Protein AF-A0A521EY41-F1 (afdb_monomer)

Sequence (243 aa):
MDVQLPEHLNRLQLPFSWHIAAELCWRVPGHRVYETAPMAGHYDCLSIRGPQLRVDINRGGSVHAHGSQSRDDEPPVPLSLVRELSLAPDGVDRAVAAVLARYGMSASSKRPVTTAEPLTYRVIAAALSMHFFRNVWDCRALIPAEESAEPPALAPAWDLAGVPANRIWMLQRNHETVAHLADGWAVREDGERLNLLAAYDRGVTVEEIAARVSMPPGSRASDVAVVARPELPQRSPEWPPDL

pLDDT: mean 86.21, std 15.97, range [36.78, 98.62]

Structure (mmCIF, N/CA/C/O backbone):
data_AF-A0A521EY41-F1
#
_entry.id   AF-A0A521EY41-F1
#
loop_
_atom_site.group_PDB
_atom_site.id
_atom_site.type_symbol
_atom_site.label_atom_id
_atom_site.label_alt_id
_atom_site.label_comp_id
_atom_site.label_asym_id
_atom_site.label_entity_id
_atom_site.label_seq_id
_atom_site.pdbx_PDB_ins_code
_atom_site.Cartn_x
_atom_site.Cartn_y
_atom_site.Cartn_z
_atom_site.occupancy
_atom_site.B_iso_or_equiv
_atom_site.auth_seq_id
_atom_site.auth_comp_id
_atom_site.auth_asym_id
_atom_site.auth_atom_id
_atom_site.pdbx_PDB_model_num
ATOM 1 N N . MET A 1 1 ? 12.023 29.574 -3.868 1.00 41.81 1 MET A N 1
ATOM 2 C CA . MET A 1 1 ? 13.416 29.086 -3.904 1.00 41.81 1 MET A CA 1
ATOM 3 C C . MET A 1 1 ? 13.310 27.585 -3.715 1.00 41.81 1 MET A C 1
ATOM 5 O O . MET A 1 1 ? 12.989 27.162 -2.611 1.00 41.81 1 MET A O 1
ATOM 9 N N . ASP A 1 2 ? 13.400 26.807 -4.794 1.00 47.25 2 ASP A N 1
ATOM 10 C CA . ASP A 1 2 ? 13.213 25.354 -4.719 1.00 47.25 2 ASP A CA 1
ATOM 11 C C . ASP A 1 2 ? 14.449 24.728 -4.083 1.00 47.25 2 ASP A C 1
ATOM 13 O O . ASP A 1 2 ? 15.513 24.641 -4.692 1.00 47.25 2 ASP A O 1
ATOM 17 N N . VAL A 1 3 ? 14.320 24.335 -2.819 1.00 53.50 3 VAL A N 1
ATOM 18 C CA . VAL A 1 3 ? 15.347 23.550 -2.140 1.00 53.50 3 VAL A CA 1
ATOM 19 C C . VAL A 1 3 ? 15.383 22.185 -2.823 1.00 53.50 3 VAL A C 1
ATOM 21 O O . VAL A 1 3 ? 14.439 21.402 -2.697 1.00 53.50 3 VAL A O 1
ATOM 24 N N . GLN A 1 4 ? 16.460 21.898 -3.560 1.00 53.84 4 GLN A N 1
ATOM 25 C CA . GLN A 1 4 ? 16.744 20.540 -4.014 1.00 53.84 4 GLN A CA 1
ATOM 26 C C . GLN A 1 4 ? 17.057 19.691 -2.785 1.00 53.84 4 GLN A C 1
ATOM 28 O O . GLN A 1 4 ? 18.156 19.715 -2.234 1.00 53.84 4 GLN A O 1
ATOM 33 N N . LEU A 1 5 ? 16.037 18.979 -2.319 1.00 56.66 5 LEU A N 1
ATOM 34 C CA . LEU A 1 5 ? 16.189 17.974 -1.288 1.00 56.66 5 LEU A CA 1
ATOM 35 C C . LEU A 1 5 ? 17.043 16.819 -1.829 1.00 56.66 5 LEU A C 1
ATOM 37 O O . LEU A 1 5 ? 16.959 16.503 -3.019 1.00 56.66 5 LEU A O 1
ATOM 41 N N . PRO A 1 6 ? 17.842 16.164 -0.974 1.00 66.94 6 PRO A N 1
ATOM 42 C CA . PRO A 1 6 ? 18.553 14.958 -1.358 1.00 66.94 6 PRO A CA 1
ATOM 43 C C . PRO A 1 6 ? 17.620 13.918 -1.990 1.00 66.94 6 PRO A C 1
ATOM 45 O O . PRO A 1 6 ? 16.510 13.701 -1.505 1.00 66.94 6 PRO A O 1
ATOM 48 N N . GLU A 1 7 ? 18.094 13.225 -3.026 1.00 67.00 7 GLU A N 1
ATOM 49 C CA . GLU A 1 7 ? 17.346 12.194 -3.765 1.00 67.00 7 GLU A CA 1
ATOM 50 C C . GLU A 1 7 ? 16.686 11.150 -2.844 1.00 67.00 7 GLU A C 1
ATOM 52 O O . GLU A 1 7 ? 15.583 10.675 -3.111 1.00 67.00 7 GLU A O 1
ATOM 57 N N . HIS A 1 8 ? 17.319 10.840 -1.706 1.00 66.81 8 HIS A N 1
ATOM 58 C CA . HIS A 1 8 ? 16.779 9.900 -0.730 1.00 66.81 8 HIS A CA 1
ATOM 59 C C . HIS A 1 8 ? 15.460 10.363 -0.095 1.00 66.81 8 HIS A C 1
ATOM 61 O O . HIS A 1 8 ? 14.649 9.513 0.245 1.00 66.81 8 HIS A O 1
ATOM 67 N N . LEU A 1 9 ? 15.181 11.667 0.024 1.00 67.25 9 LEU A N 1
ATOM 68 C CA . LEU A 1 9 ? 13.906 12.146 0.578 1.00 67.25 9 LEU A CA 1
ATOM 69 C C . LEU A 1 9 ? 12.725 11.908 -0.369 1.00 67.25 9 LEU A C 1
ATOM 71 O O . LEU A 1 9 ? 11.609 11.700 0.102 1.00 67.25 9 LEU A O 1
ATOM 75 N N . ASN A 1 10 ? 12.958 11.825 -1.684 1.00 70.88 10 ASN A N 1
ATOM 76 C CA . ASN A 1 10 ? 11.914 11.390 -2.618 1.00 70.88 10 ASN A CA 1
ATOM 77 C C . ASN A 1 10 ? 11.519 9.924 -2.369 1.00 70.88 10 ASN A C 1
ATOM 79 O O . ASN A 1 10 ? 10.386 9.535 -2.634 1.00 70.88 10 ASN A O 1
ATOM 83 N N . ARG A 1 11 ? 12.400 9.116 -1.763 1.00 81.31 11 ARG A N 1
ATOM 84 C CA . ARG A 1 11 ? 12.093 7.714 -1.448 1.00 81.31 11 ARG A CA 1
ATOM 85 C C . ARG A 1 11 ? 11.086 7.559 -0.303 1.00 81.31 11 ARG A C 1
ATOM 87 O O . ARG A 1 11 ? 10.564 6.464 -0.145 1.00 81.31 11 ARG A O 1
ATOM 94 N N . LEU A 1 12 ? 10.776 8.616 0.465 1.00 88.06 12 LEU A N 1
ATOM 95 C CA . LEU A 1 12 ? 9.727 8.578 1.502 1.00 88.06 12 LEU A CA 1
ATOM 96 C C . LEU A 1 12 ? 8.330 8.545 0.883 1.00 88.06 12 LEU A C 1
ATOM 98 O O . LEU A 1 12 ? 7.384 8.055 1.497 1.00 88.06 12 LEU A O 1
ATOM 102 N N . GLN A 1 13 ? 8.199 9.047 -0.345 1.00 91.75 13 GLN A N 1
ATOM 103 C CA . GLN A 1 13 ? 6.919 9.143 -1.034 1.00 91.75 13 GLN A CA 1
ATOM 104 C C . GLN A 1 13 ? 6.344 7.762 -1.335 1.00 91.75 13 GLN A C 1
ATOM 106 O O . GLN A 1 13 ? 5.136 7.578 -1.230 1.00 91.75 13 GLN A O 1
ATOM 111 N N . LEU A 1 14 ? 7.191 6.782 -1.652 1.00 93.50 14 LEU A N 1
ATOM 112 C CA . LEU A 1 14 ? 6.753 5.432 -1.985 1.00 93.50 14 LEU A CA 1
ATOM 113 C C . LEU A 1 14 ? 6.086 4.696 -0.799 1.00 93.50 14 LEU A C 1
ATOM 11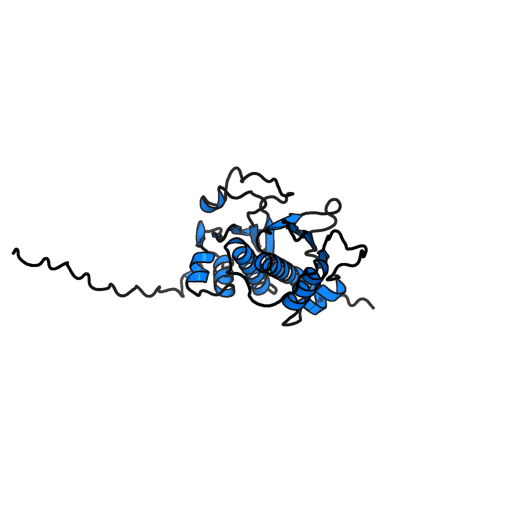5 O O . LEU A 1 14 ? 4.922 4.313 -0.943 1.00 93.50 14 LEU A O 1
ATOM 119 N N . PRO A 1 15 ? 6.731 4.512 0.374 1.00 95.50 15 PRO A N 1
ATOM 120 C CA . PRO A 1 15 ? 6.075 3.904 1.530 1.00 95.50 15 PRO A CA 1
ATOM 121 C C . PRO A 1 15 ? 4.868 4.720 2.003 1.00 95.50 15 PRO A C 1
ATOM 123 O O . PRO A 1 15 ? 3.844 4.137 2.355 1.00 95.50 15 PRO A O 1
ATOM 126 N N . PHE A 1 16 ? 4.943 6.055 1.951 1.00 96.69 16 PHE A N 1
ATOM 127 C CA . PHE A 1 16 ? 3.821 6.928 2.301 1.00 96.69 16 PHE A CA 1
ATOM 128 C C . PHE A 1 16 ? 2.611 6.725 1.372 1.00 96.69 16 PHE A C 1
ATOM 130 O O . PHE A 1 16 ? 1.483 6.595 1.848 1.00 96.69 16 PHE A O 1
ATOM 137 N N . SER A 1 17 ? 2.842 6.611 0.061 1.00 97.19 17 SER A N 1
ATOM 138 C CA . SER A 1 17 ? 1.807 6.336 -0.946 1.00 97.19 17 SER A CA 1
ATOM 139 C C . SER A 1 17 ? 1.118 4.999 -0.690 1.00 97.19 17 SER A C 1
ATOM 141 O O . SER A 1 17 ? -0.111 4.924 -0.679 1.00 97.19 17 SER A O 1
ATOM 143 N N . TRP A 1 18 ? 1.903 3.954 -0.417 1.00 97.88 18 TRP A N 1
ATOM 144 C CA . TRP A 1 18 ? 1.378 2.640 -0.048 1.00 97.88 18 TRP A CA 1
ATOM 145 C C . TRP A 1 18 ? 0.575 2.676 1.253 1.00 97.88 18 TRP A C 1
ATOM 147 O O . TRP A 1 18 ? -0.476 2.042 1.337 1.00 97.88 18 TRP A O 1
ATOM 157 N N . HIS A 1 19 ? 1.019 3.446 2.249 1.00 97.69 19 HIS A N 1
ATOM 158 C CA . HIS A 1 19 ? 0.303 3.587 3.515 1.00 97.69 19 HIS A CA 1
ATOM 159 C C . HIS A 1 19 ? -1.054 4.283 3.318 1.00 97.69 19 HIS A C 1
ATOM 161 O O . HIS A 1 19 ? -2.070 3.785 3.802 1.00 97.69 19 HIS A O 1
ATOM 167 N N . ILE A 1 20 ? -1.107 5.369 2.536 1.00 98.06 20 ILE A N 1
ATOM 168 C CA . ILE A 1 20 ? -2.374 6.026 2.172 1.00 98.06 20 ILE A CA 1
ATOM 169 C C . ILE A 1 20 ? -3.297 5.048 1.439 1.00 98.06 20 ILE A C 1
ATOM 171 O O . ILE A 1 20 ? -4.475 4.944 1.785 1.00 98.06 20 ILE A O 1
ATOM 175 N N . ALA A 1 21 ? -2.774 4.318 0.449 1.00 98.00 21 ALA A N 1
ATOM 176 C CA . ALA A 1 21 ? -3.559 3.360 -0.325 1.00 98.00 21 ALA A CA 1
ATOM 177 C C . ALA A 1 21 ? -4.173 2.270 0.566 1.00 98.00 21 ALA A C 1
ATOM 179 O O . ALA A 1 21 ? -5.363 1.958 0.454 1.00 98.00 21 ALA A O 1
ATOM 180 N N . ALA A 1 22 ? -3.372 1.742 1.492 1.00 97.88 22 ALA A N 1
ATOM 181 C CA . ALA A 1 22 ? -3.792 0.733 2.447 1.00 97.88 22 ALA A CA 1
ATOM 182 C C . ALA A 1 22 ? -4.885 1.249 3.400 1.00 97.88 22 ALA A C 1
ATOM 184 O O . ALA A 1 22 ? -5.896 0.573 3.599 1.00 97.88 22 ALA A O 1
ATOM 185 N N . GLU A 1 23 ? -4.722 2.457 3.945 1.00 97.56 23 GLU A N 1
ATOM 186 C CA . GLU A 1 23 ? -5.707 3.076 4.840 1.00 97.56 23 GLU A CA 1
ATOM 187 C C . GLU A 1 23 ? -7.023 3.403 4.125 1.00 97.56 23 GLU A C 1
ATOM 189 O O . GLU A 1 23 ? -8.094 3.163 4.684 1.00 97.56 23 GLU A O 1
ATOM 194 N N . LEU A 1 24 ? -6.975 3.897 2.884 1.00 97.00 24 LEU A N 1
ATOM 195 C CA . LEU A 1 24 ? -8.182 4.159 2.093 1.00 97.00 24 LEU A CA 1
ATOM 196 C C . LEU A 1 24 ? -8.961 2.867 1.812 1.00 97.00 24 LEU A C 1
ATOM 198 O O . LEU A 1 24 ? -10.170 2.828 2.049 1.00 97.00 24 LEU A O 1
ATOM 202 N N . CYS A 1 25 ? -8.280 1.794 1.390 1.00 96.69 25 CYS A N 1
ATOM 203 C CA . CYS A 1 25 ? -8.923 0.496 1.147 1.00 96.69 25 CYS A CA 1
ATOM 204 C C . CYS A 1 25 ? -9.446 -0.156 2.436 1.00 96.69 25 CYS A C 1
ATOM 206 O O . CYS A 1 25 ? -10.439 -0.881 2.406 1.00 96.69 25 CYS A O 1
ATOM 208 N N . TRP A 1 26 ? -8.802 0.100 3.580 1.00 96.00 26 TRP A N 1
ATOM 209 C CA . TRP A 1 26 ? -9.271 -0.404 4.869 1.00 96.00 26 TRP A CA 1
ATOM 210 C C . TRP A 1 26 ? -10.506 0.346 5.379 1.00 96.00 26 TRP A C 1
ATOM 212 O O . TRP A 1 26 ? -11.461 -0.278 5.844 1.00 96.00 26 TRP A O 1
ATOM 222 N N . ARG A 1 27 ? -10.504 1.682 5.298 1.00 95.19 27 ARG A N 1
ATOM 223 C CA . ARG A 1 27 ? -11.604 2.524 5.802 1.00 95.19 27 ARG A CA 1
ATOM 224 C C . ARG A 1 27 ? -12.837 2.485 4.914 1.00 95.19 27 ARG A C 1
ATOM 226 O O . ARG A 1 27 ? -13.939 2.674 5.425 1.00 95.19 27 ARG A O 1
ATOM 233 N N . VAL A 1 28 ? -12.661 2.221 3.621 1.00 94.62 28 VAL A N 1
ATOM 234 C CA . VAL A 1 28 ? -13.753 2.116 2.652 1.00 94.62 28 VAL A CA 1
ATOM 235 C C . VAL A 1 28 ? -13.684 0.739 1.976 1.00 94.62 28 VAL A C 1
ATOM 237 O O . VAL A 1 28 ? -13.064 0.600 0.921 1.00 94.62 28 VAL A O 1
ATOM 240 N N . PRO A 1 29 ? -14.284 -0.309 2.574 1.00 94.12 29 PRO A N 1
ATOM 241 C CA . PRO A 1 29 ? -14.223 -1.667 2.033 1.00 94.12 29 PRO A CA 1
ATOM 242 C C . PRO A 1 29 ? -14.780 -1.783 0.607 1.00 94.12 29 PRO A C 1
ATOM 244 O O . PRO A 1 29 ? -15.640 -1.006 0.193 1.00 94.12 29 PRO A O 1
ATOM 247 N N . GLY A 1 30 ? -14.313 -2.790 -0.136 1.00 94.06 30 GLY A N 1
ATOM 248 C CA . GLY A 1 30 ? -14.738 -3.043 -1.520 1.00 94.06 30 GLY A CA 1
ATOM 249 C C . GLY A 1 30 ? -13.919 -2.309 -2.586 1.00 94.06 30 GLY A C 1
ATOM 250 O O . GLY A 1 30 ? -14.315 -2.300 -3.748 1.00 94.06 30 GLY A O 1
ATOM 251 N N . HIS A 1 31 ? -12.788 -1.715 -2.199 1.00 95.12 31 HIS A N 1
ATOM 252 C CA . HIS A 1 31 ? -11.846 -1.051 -3.098 1.00 95.12 31 HIS A CA 1
ATOM 253 C C . HIS A 1 31 ? -10.536 -1.831 -3.176 1.00 95.12 31 HIS A C 1
ATOM 255 O O . HIS A 1 31 ? -10.156 -2.512 -2.222 1.00 95.12 31 HIS A O 1
ATOM 261 N N . ARG A 1 32 ? -9.851 -1.716 -4.314 1.00 96.06 32 ARG A N 1
ATOM 262 C CA . ARG A 1 32 ? -8.576 -2.393 -4.581 1.00 96.06 32 ARG A CA 1
ATOM 263 C C . ARG A 1 32 ? -7.557 -1.417 -5.146 1.00 96.06 32 ARG A C 1
ATOM 265 O O . ARG A 1 32 ? -7.932 -0.440 -5.797 1.00 96.06 32 ARG A O 1
ATOM 272 N N . VAL A 1 33 ? -6.282 -1.704 -4.898 1.00 96.88 33 VAL A N 1
ATOM 273 C CA . VAL A 1 33 ? -5.144 -0.981 -5.477 1.00 96.88 33 VAL A CA 1
ATOM 274 C C . VAL A 1 33 ? -4.726 -1.656 -6.783 1.00 96.88 33 VAL A C 1
ATOM 276 O O . VAL A 1 33 ? -4.714 -2.882 -6.865 1.00 96.88 33 VAL A O 1
ATOM 279 N N . TYR A 1 34 ? -4.352 -0.850 -7.771 1.00 95.94 34 TYR A N 1
ATOM 280 C CA . TYR A 1 34 ? -3.809 -1.252 -9.066 1.00 95.94 34 TYR A CA 1
ATOM 281 C C . TYR A 1 34 ? -2.578 -0.404 -9.381 1.00 95.94 34 TYR A C 1
ATOM 283 O O . TYR A 1 34 ? -2.550 0.781 -9.053 1.00 95.94 34 TYR A O 1
ATOM 291 N N . GLU A 1 35 ? -1.579 -0.985 -10.038 1.00 95.94 35 GLU A N 1
ATOM 292 C CA . GLU A 1 35 ? -0.517 -0.197 -10.665 1.00 95.94 35 GLU A CA 1
ATOM 293 C C . GLU A 1 35 ? -1.007 0.290 -12.027 1.00 95.94 35 GLU A C 1
ATOM 295 O O . GLU A 1 35 ? -1.416 -0.514 -12.869 1.00 95.94 35 GLU A O 1
ATOM 300 N N . THR A 1 36 ? -0.984 1.603 -12.239 1.00 94.75 36 THR A N 1
ATOM 301 C CA . THR A 1 36 ? -1.399 2.216 -13.504 1.00 94.75 36 THR A CA 1
ATOM 302 C C . THR A 1 36 ? -0.382 3.241 -13.975 1.00 94.75 36 THR A C 1
ATOM 304 O O . THR A 1 36 ? 0.425 3.757 -13.200 1.00 94.75 36 THR A O 1
ATOM 307 N N . ALA A 1 37 ? -0.461 3.558 -15.269 1.00 91.88 37 ALA A N 1
ATOM 308 C CA . ALA A 1 37 ? 0.427 4.505 -15.923 1.00 91.88 37 ALA A CA 1
ATOM 309 C C . ALA A 1 37 ? -0.358 5.614 -16.667 1.00 91.88 37 ALA A C 1
ATOM 311 O O . ALA A 1 37 ? -0.368 5.637 -17.905 1.00 91.88 37 ALA A O 1
ATOM 312 N N . PRO A 1 38 ? -1.089 6.506 -15.957 1.00 86.69 38 PRO A N 1
ATOM 313 C CA . PRO A 1 38 ? -1.929 7.525 -16.587 1.00 86.69 38 PRO A CA 1
ATOM 314 C C . PRO A 1 38 ? -1.159 8.443 -17.541 1.00 86.69 38 PRO A C 1
ATOM 316 O O . PRO A 1 38 ? 0.052 8.633 -17.418 1.00 86.69 38 PRO A O 1
ATOM 319 N N . MET A 1 39 ? -1.895 9.053 -18.478 1.00 84.44 39 MET A N 1
ATOM 320 C CA . MET A 1 39 ? -1.350 9.958 -19.498 1.00 84.44 39 MET A CA 1
ATOM 321 C C . MET A 1 39 ? -0.185 9.321 -20.270 1.00 84.44 39 MET A C 1
ATOM 323 O O . MET A 1 39 ? 0.907 9.869 -20.318 1.00 84.44 39 MET A O 1
ATOM 327 N N . ALA A 1 40 ? -0.413 8.141 -20.855 1.00 82.25 40 ALA A N 1
ATOM 328 C CA . ALA A 1 40 ? 0.587 7.417 -21.647 1.00 82.25 40 ALA A CA 1
ATOM 329 C C . ALA A 1 40 ? 1.910 7.141 -20.894 1.00 82.25 40 ALA A C 1
ATOM 331 O O . ALA A 1 40 ? 2.983 7.141 -21.493 1.00 82.25 40 ALA A O 1
ATOM 332 N N . GLY A 1 41 ? 1.831 6.904 -19.581 1.00 83.38 41 GLY A N 1
ATOM 333 C CA . GLY A 1 41 ? 2.988 6.587 -18.745 1.00 83.38 41 GLY A CA 1
ATOM 334 C C . GLY A 1 41 ? 3.753 7.781 -18.187 1.00 83.38 41 GLY A C 1
ATOM 335 O O . GLY A 1 41 ? 4.833 7.596 -17.632 1.00 83.38 41 GLY A O 1
ATOM 336 N N . HIS A 1 42 ? 3.203 8.994 -18.276 1.00 85.31 42 HIS A N 1
ATOM 337 C CA . HIS A 1 42 ? 3.784 10.156 -17.598 1.00 85.31 42 HIS A CA 1
ATOM 338 C C . HIS A 1 42 ? 3.736 10.052 -16.071 1.00 85.31 42 HIS A C 1
ATOM 340 O O . HIS A 1 42 ? 4.539 10.695 -15.394 1.00 85.31 42 HIS A O 1
ATOM 346 N N . TYR A 1 43 ? 2.813 9.253 -15.536 1.00 88.62 43 TYR A N 1
ATOM 347 C CA . TYR A 1 43 ? 2.664 9.049 -14.103 1.00 88.62 43 TYR A CA 1
ATOM 348 C C . TYR A 1 43 ? 2.787 7.580 -13.752 1.00 88.62 43 TYR A C 1
ATOM 350 O O . TYR A 1 43 ? 2.317 6.717 -14.484 1.00 88.62 43 TYR A O 1
ATOM 358 N N . ASP A 1 44 ? 3.395 7.328 -12.603 1.00 93.25 44 ASP A N 1
ATOM 359 C CA . ASP A 1 44 ? 3.546 6.013 -12.007 1.00 93.25 44 ASP A CA 1
ATOM 360 C C . ASP A 1 44 ? 2.669 5.986 -10.752 1.00 93.25 44 ASP A C 1
ATOM 362 O O . ASP A 1 44 ? 2.999 6.621 -9.743 1.00 93.25 44 ASP A O 1
ATOM 366 N N . CYS A 1 45 ? 1.497 5.355 -10.849 1.00 95.75 45 CYS A N 1
ATOM 367 C CA . CYS A 1 45 ? 0.420 5.526 -9.880 1.00 95.75 45 CYS A CA 1
ATOM 368 C C . CYS A 1 45 ? 0.026 4.227 -9.174 1.00 95.75 45 CYS A C 1
ATOM 370 O O . CYS A 1 45 ? -0.088 3.165 -9.785 1.00 95.75 45 CYS A O 1
ATOM 372 N N . LEU A 1 46 ? -0.312 4.361 -7.888 1.00 97.12 46 LEU A N 1
ATOM 373 C CA . LEU A 1 46 ? -1.216 3.443 -7.203 1.00 97.12 46 LEU A CA 1
ATOM 374 C C . LEU A 1 46 ? -2.644 3.965 -7.372 1.00 97.12 46 LEU A C 1
ATOM 376 O O . LEU A 1 46 ? -3.038 4.973 -6.781 1.00 97.12 46 LEU A O 1
ATOM 380 N N . SER A 1 47 ? -3.419 3.276 -8.193 1.00 96.50 47 SER A N 1
ATOM 381 C CA . SER A 1 47 ? -4.814 3.587 -8.464 1.00 96.50 47 SER A CA 1
ATOM 382 C C . SER A 1 47 ? -5.730 2.784 -7.563 1.00 96.50 47 SER A C 1
ATOM 384 O O . SER A 1 47 ? -5.743 1.560 -7.613 1.00 96.50 47 SER A O 1
ATOM 386 N N . ILE A 1 48 ? -6.555 3.467 -6.782 1.00 96.88 48 ILE A N 1
ATOM 387 C CA . ILE A 1 48 ? -7.636 2.852 -6.019 1.00 96.88 48 ILE A CA 1
ATOM 388 C C . ILE A 1 48 ? -8.898 2.901 -6.866 1.00 96.88 48 ILE A C 1
ATOM 390 O O . ILE A 1 48 ? -9.280 3.973 -7.359 1.00 96.88 48 ILE A O 1
ATOM 394 N N . ARG A 1 49 ? -9.536 1.747 -7.041 1.00 94.94 49 ARG A N 1
ATOM 395 C CA . ARG A 1 49 ? -10.786 1.607 -7.791 1.00 94.94 49 ARG A CA 1
ATOM 396 C C . ARG A 1 49 ? -11.810 0.823 -6.984 1.00 94.94 49 ARG A C 1
ATOM 398 O O . ARG A 1 49 ? -11.463 -0.104 -6.251 1.00 94.94 49 ARG A O 1
ATOM 405 N N . GLY A 1 50 ? -13.068 1.218 -7.117 1.00 93.38 50 GLY A N 1
ATOM 406 C CA . GLY A 1 50 ? -14.216 0.569 -6.504 1.00 93.38 50 GLY A CA 1
ATOM 407 C C . GLY A 1 50 ? -15.465 1.448 -6.602 1.00 93.38 50 GLY A C 1
ATOM 408 O O . GLY A 1 50 ? -15.455 2.465 -7.299 1.00 93.38 50 GLY A O 1
ATOM 409 N N . PRO A 1 51 ? -16.559 1.064 -5.928 1.00 92.81 51 PRO A N 1
ATOM 410 C CA . PRO A 1 51 ? -17.862 1.699 -6.116 1.00 92.81 51 PRO A CA 1
ATOM 411 C C . PRO A 1 51 ? -17.946 3.138 -5.588 1.00 92.81 51 PRO A C 1
ATOM 413 O O . PRO A 1 51 ? -18.837 3.875 -6.002 1.00 92.81 51 PRO A O 1
ATOM 416 N N . GLN A 1 52 ? -17.071 3.536 -4.658 1.00 92.00 52 GLN A N 1
ATOM 417 C CA . GLN A 1 52 ? -17.158 4.832 -3.976 1.00 92.00 52 GLN A CA 1
ATOM 418 C C . GLN A 1 52 ? -15.918 5.712 -4.158 1.00 92.00 52 GLN A C 1
ATOM 420 O O . GLN A 1 52 ? -16.043 6.934 -4.139 1.00 92.00 52 GLN A O 1
ATOM 425 N N . LEU A 1 53 ? -14.736 5.117 -4.335 1.00 93.75 53 LEU A N 1
ATOM 426 C CA . LEU A 1 53 ? -13.468 5.823 -4.489 1.00 93.75 53 LEU A CA 1
ATOM 427 C C . LEU A 1 53 ? -12.855 5.560 -5.865 1.00 93.75 53 LEU A C 1
ATOM 429 O O . LEU A 1 53 ? -12.710 4.413 -6.294 1.00 93.75 53 LEU A O 1
ATOM 433 N N . ARG A 1 54 ? -12.391 6.639 -6.499 1.00 95.19 54 ARG A N 1
ATOM 434 C CA . ARG A 1 54 ? -11.502 6.606 -7.661 1.00 95.19 54 ARG A CA 1
ATOM 435 C C . ARG A 1 54 ? -10.328 7.542 -7.402 1.00 95.19 54 ARG A C 1
ATOM 437 O O . ARG A 1 54 ? -10.407 8.743 -7.645 1.00 95.19 54 ARG A O 1
ATOM 444 N N . VAL A 1 55 ? -9.253 7.001 -6.847 1.00 96.00 55 VAL A N 1
ATOM 445 C CA . VAL A 1 55 ? -8.098 7.787 -6.388 1.00 96.00 55 VAL A CA 1
ATOM 446 C C . VAL A 1 55 ? -6.866 7.359 -7.167 1.00 96.00 55 VAL A C 1
ATOM 448 O O . VAL A 1 55 ? -6.665 6.165 -7.349 1.00 96.00 55 VAL A O 1
ATOM 451 N N . ASP A 1 56 ? -6.049 8.312 -7.600 1.00 96.19 56 ASP A N 1
ATOM 452 C CA . ASP A 1 56 ? -4.739 8.061 -8.199 1.00 96.19 56 ASP A CA 1
ATOM 453 C C . ASP A 1 56 ? -3.659 8.689 -7.319 1.00 96.19 56 ASP A C 1
ATOM 455 O O . ASP A 1 56 ? -3.602 9.906 -7.139 1.00 96.19 56 ASP A O 1
ATOM 459 N N . ILE A 1 57 ? -2.821 7.840 -6.727 1.00 97.12 57 ILE A N 1
ATOM 460 C CA . ILE A 1 57 ? -1.687 8.249 -5.901 1.00 97.12 57 ILE A CA 1
ATOM 461 C C . ILE A 1 57 ? -0.438 8.144 -6.768 1.00 97.12 57 ILE A C 1
ATOM 463 O O . ILE A 1 57 ? 0.065 7.044 -7.000 1.00 97.12 57 ILE A O 1
ATOM 467 N N . ASN A 1 58 ? 0.067 9.278 -7.246 1.00 94.94 58 ASN A N 1
ATOM 468 C CA . ASN A 1 58 ? 1.342 9.320 -7.950 1.00 94.94 58 ASN A CA 1
ATOM 469 C C . ASN A 1 58 ? 2.453 8.965 -6.956 1.00 94.94 58 ASN A C 1
ATOM 471 O O . ASN A 1 58 ? 2.663 9.686 -5.975 1.00 94.94 58 ASN A O 1
ATOM 475 N N . ARG A 1 59 ? 3.187 7.879 -7.218 1.00 91.81 59 ARG A N 1
ATOM 476 C CA . ARG A 1 59 ? 4.266 7.390 -6.346 1.00 91.81 59 ARG A CA 1
ATOM 477 C C . ARG A 1 59 ? 5.449 8.366 -6.285 1.00 91.81 59 ARG A C 1
ATOM 479 O O . ARG A 1 59 ? 6.186 8.348 -5.304 1.00 91.81 59 ARG A O 1
ATOM 486 N N . GLY A 1 60 ? 5.579 9.255 -7.280 1.00 85.94 60 GLY A N 1
ATOM 487 C CA . GLY A 1 60 ? 6.490 10.413 -7.285 1.00 85.94 60 GLY A CA 1
ATOM 488 C C . GLY A 1 60 ? 5.955 11.660 -6.557 1.00 85.94 60 GLY A C 1
ATOM 489 O O . GLY A 1 60 ? 6.628 12.692 -6.505 1.00 85.94 60 GLY A O 1
ATOM 490 N N . GLY A 1 61 ? 4.751 11.575 -5.986 1.00 82.75 61 GLY A N 1
ATOM 491 C CA . GLY A 1 61 ? 4.168 12.564 -5.088 1.00 82.75 61 GLY A CA 1
ATOM 492 C C . GLY A 1 61 ? 3.005 13.356 -5.685 1.00 82.75 61 GLY A C 1
ATOM 493 O O . GLY A 1 61 ? 3.195 14.365 -6.351 1.00 82.75 61 GLY A O 1
ATOM 494 N N . SER A 1 62 ? 1.794 12.914 -5.370 1.00 93.75 62 SER A N 1
ATOM 495 C CA . SER A 1 62 ? 0.536 13.671 -5.263 1.00 93.75 62 SER A CA 1
ATOM 496 C C . SER A 1 62 ? -0.594 12.656 -5.066 1.00 93.75 62 SER A C 1
ATOM 498 O O . SER A 1 62 ? -0.432 11.477 -5.384 1.00 93.75 62 SER A O 1
ATOM 500 N N . VAL A 1 63 ? -1.744 13.083 -4.548 1.00 96.44 63 VAL A N 1
ATOM 501 C CA . VAL A 1 63 ? -2.944 12.238 -4.468 1.00 96.44 63 VAL A CA 1
ATOM 502 C C . VAL A 1 63 ? -4.104 12.950 -5.137 1.00 96.44 63 VAL A C 1
ATOM 504 O O . VAL A 1 63 ? -4.537 14.002 -4.669 1.00 96.44 63 VAL A O 1
ATOM 507 N N . HIS A 1 64 ? -4.618 12.362 -6.211 1.00 94.94 64 HIS A N 1
ATOM 508 C CA . HIS A 1 64 ? -5.753 12.858 -6.979 1.00 94.94 64 HIS A CA 1
ATOM 509 C C . HIS A 1 64 ? -7.000 12.041 -6.642 1.00 94.94 64 HIS A C 1
ATOM 511 O O . HIS A 1 64 ? -6.953 10.816 -6.583 1.00 94.94 64 HIS A O 1
ATOM 517 N N . ALA A 1 65 ? -8.125 12.714 -6.412 1.00 93.81 65 ALA A N 1
ATOM 518 C CA . ALA A 1 65 ? -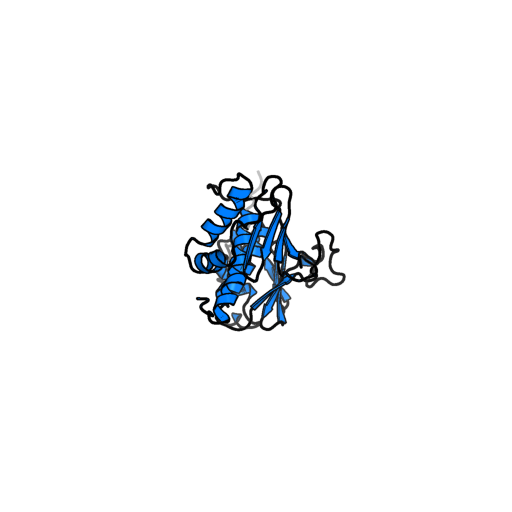9.416 12.082 -6.161 1.00 93.81 65 ALA A CA 1
ATOM 519 C C . ALA A 1 65 ? -10.398 12.495 -7.261 1.00 93.81 65 ALA A C 1
ATOM 521 O O . ALA A 1 65 ? -10.654 13.683 -7.441 1.00 93.81 65 ALA A O 1
ATOM 522 N N . HIS A 1 66 ? -10.943 11.518 -7.981 1.00 91.00 66 HIS A N 1
ATOM 523 C CA . HIS A 1 66 ? -11.814 11.727 -9.134 1.00 91.00 66 HIS A CA 1
ATOM 524 C C . HIS A 1 66 ? -13.274 11.494 -8.724 1.00 91.00 66 HIS A C 1
ATOM 526 O O . HIS A 1 66 ? -13.817 10.401 -8.889 1.00 91.00 66 HIS A O 1
ATOM 532 N N . GLY A 1 67 ? -13.899 12.519 -8.144 1.00 81.19 67 GLY A N 1
ATOM 533 C CA . GLY A 1 67 ? -15.314 12.501 -7.763 1.00 81.19 67 GLY A CA 1
ATOM 534 C C . GLY A 1 67 ? -16.209 13.153 -8.820 1.00 81.19 67 GLY A C 1
ATOM 535 O O . GLY A 1 67 ? -15.771 14.019 -9.571 1.00 81.19 67 GLY A O 1
ATOM 536 N N . SER A 1 68 ? -17.496 12.798 -8.844 1.00 64.06 68 SER A N 1
ATOM 537 C CA . SER A 1 68 ? -18.487 13.392 -9.764 1.00 64.06 68 SER A CA 1
ATOM 538 C C . SER A 1 68 ? -18.745 14.889 -9.532 1.00 64.06 68 SER A C 1
ATOM 540 O O . SER A 1 68 ? -19.335 15.545 -10.387 1.00 64.06 68 SER A O 1
ATOM 542 N N . GLN A 1 69 ? -18.316 15.430 -8.386 1.00 61.62 69 GLN A N 1
ATOM 543 C CA . GLN A 1 69 ? -18.554 16.819 -7.984 1.00 61.62 69 GLN A CA 1
ATOM 544 C C . GLN A 1 69 ? -17.302 17.707 -7.970 1.00 61.62 69 GLN A C 1
ATOM 546 O O . GLN A 1 69 ? -17.433 18.913 -7.757 1.00 61.62 69 GLN A O 1
ATOM 551 N N . SER A 1 70 ? -16.096 17.177 -8.202 1.00 56.38 70 SER A N 1
ATOM 552 C CA . SER A 1 70 ? -14.894 18.018 -8.182 1.00 56.38 70 SER A CA 1
ATOM 553 C C . SER A 1 70 ? -14.755 18.770 -9.505 1.00 56.38 70 SER A C 1
ATOM 555 O O . SER A 1 70 ? -14.262 18.227 -10.489 1.00 56.38 70 SER A O 1
ATOM 557 N N . ARG A 1 71 ? -15.207 20.029 -9.522 1.00 57.66 71 ARG A N 1
ATOM 558 C CA . ARG A 1 71 ? -14.822 21.016 -10.546 1.00 57.66 71 ARG A CA 1
ATOM 559 C C . ARG A 1 71 ? -13.408 21.568 -10.335 1.00 57.66 71 ARG A C 1
ATOM 561 O O . ARG A 1 71 ? -12.904 22.240 -11.222 1.00 57.66 71 ARG A O 1
ATOM 568 N N . ASP A 1 72 ? -12.807 21.304 -9.174 1.00 62.31 72 ASP A N 1
ATOM 569 C CA . ASP A 1 72 ? -11.444 21.724 -8.860 1.00 62.31 72 ASP A CA 1
ATOM 570 C C . ASP A 1 72 ? -10.422 20.713 -9.375 1.00 62.31 72 ASP A C 1
ATOM 572 O O . ASP A 1 72 ? -10.417 19.550 -8.958 1.00 62.31 72 ASP A O 1
ATOM 576 N N . ASP A 1 73 ? -9.516 21.207 -10.217 1.00 71.25 73 ASP A N 1
ATOM 577 C CA . ASP A 1 73 ? -8.359 20.471 -10.736 1.00 71.25 73 ASP A CA 1
ATOM 578 C C . ASP A 1 73 ? -7.268 20.246 -9.669 1.00 71.25 73 ASP A C 1
ATOM 580 O O . ASP A 1 73 ? -6.331 19.474 -9.884 1.00 71.25 73 ASP A O 1
ATOM 584 N N . GLU A 1 74 ? -7.362 20.899 -8.502 1.00 87.31 74 GLU A N 1
ATOM 585 C CA . GLU A 1 74 ? -6.334 20.783 -7.468 1.00 87.31 74 GLU A CA 1
ATOM 586 C C . GLU A 1 74 ? -6.453 19.450 -6.701 1.00 87.31 74 GLU A C 1
ATOM 588 O O . GLU A 1 74 ? -7.521 19.150 -6.142 1.00 87.31 74 GLU A O 1
ATOM 593 N N . PRO A 1 75 ? -5.375 18.643 -6.618 1.00 92.12 75 PRO A N 1
ATOM 594 C CA . PRO A 1 75 ? -5.377 17.396 -5.857 1.00 92.12 75 PRO A CA 1
ATOM 595 C C . PRO A 1 75 ? -5.617 17.648 -4.358 1.00 92.12 75 PRO A C 1
ATOM 597 O O . PRO A 1 75 ? -5.047 18.588 -3.807 1.00 92.12 75 PRO A O 1
ATOM 600 N N . PRO A 1 76 ? -6.388 16.800 -3.644 1.00 93.62 76 PRO A N 1
ATOM 601 C CA . PRO A 1 76 ? -6.529 16.903 -2.187 1.00 93.62 76 PRO A CA 1
ATOM 602 C C . PRO A 1 76 ? -5.199 16.818 -1.429 1.00 93.62 76 PRO A C 1
ATOM 604 O O . PRO A 1 76 ? -5.106 17.328 -0.315 1.00 93.62 76 PRO A O 1
ATOM 607 N N . VAL A 1 77 ? -4.180 16.181 -2.015 1.00 96.06 77 VAL A N 1
ATOM 608 C CA . VAL A 1 77 ? -2.816 16.187 -1.481 1.00 96.06 77 VAL A CA 1
ATOM 609 C C . VAL A 1 77 ? -1.841 16.533 -2.613 1.00 96.06 77 VAL A C 1
ATOM 611 O O . VAL A 1 77 ? -1.413 15.638 -3.349 1.00 96.06 77 VAL A O 1
ATOM 614 N N . PRO A 1 78 ? -1.493 17.817 -2.810 1.00 94.69 78 PRO A N 1
ATOM 615 C CA . PRO A 1 78 ? -0.513 18.213 -3.818 1.00 94.69 78 PRO A CA 1
ATOM 616 C C . PRO A 1 78 ? 0.899 17.735 -3.454 1.00 94.69 78 PRO A C 1
ATOM 618 O O . PRO A 1 78 ? 1.198 17.454 -2.292 1.00 94.69 78 PRO A O 1
ATOM 621 N N . LEU A 1 79 ? 1.797 17.685 -4.446 1.00 90.94 79 LEU A N 1
ATOM 622 C CA . LEU A 1 79 ? 3.197 17.261 -4.276 1.00 90.94 79 LEU A CA 1
ATOM 623 C C . LEU A 1 79 ? 3.912 17.996 -3.127 1.00 90.94 79 LEU A C 1
ATOM 625 O O . LEU A 1 79 ? 4.660 17.384 -2.363 1.00 90.94 79 LEU A O 1
ATOM 629 N N . SER A 1 80 ? 3.675 19.304 -2.997 1.00 89.69 80 SER A N 1
ATOM 630 C CA . SER A 1 80 ? 4.241 20.131 -1.926 1.00 89.69 80 SER A CA 1
ATOM 631 C C . SER A 1 80 ? 3.833 19.633 -0.538 1.00 89.69 80 SER A C 1
ATOM 633 O O . SER A 1 80 ? 4.673 19.567 0.358 1.00 89.69 80 SER A O 1
ATOM 635 N N . LEU A 1 81 ? 2.574 19.216 -0.385 1.00 93.75 81 LEU A N 1
ATOM 636 C CA . LEU A 1 81 ? 2.017 18.731 0.872 1.00 93.75 81 LEU A CA 1
ATOM 637 C C . LEU A 1 81 ? 2.420 17.280 1.169 1.00 93.75 81 LEU A C 1
ATOM 639 O O . LEU A 1 81 ? 2.652 16.950 2.327 1.00 93.75 81 LEU A O 1
ATOM 643 N N . VAL A 1 82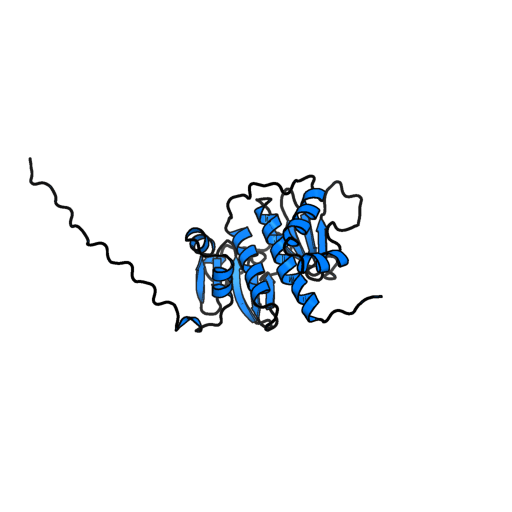 ? 2.581 16.420 0.152 1.00 92.81 82 VAL A N 1
ATOM 644 C CA . VAL A 1 82 ? 3.044 15.026 0.345 1.00 92.81 82 VAL A CA 1
ATOM 645 C C . VAL A 1 82 ? 4.347 14.979 1.144 1.00 92.81 82 VAL A C 1
ATOM 647 O O . VAL A 1 82 ? 4.494 14.140 2.028 1.00 92.81 82 VAL A O 1
ATOM 650 N N . ARG A 1 83 ? 5.283 15.895 0.870 1.00 87.62 83 ARG A N 1
ATOM 651 C CA . ARG A 1 83 ? 6.567 15.953 1.583 1.00 87.62 83 ARG A CA 1
ATOM 652 C C . ARG A 1 83 ? 6.385 16.264 3.065 1.00 87.62 83 ARG A C 1
ATOM 654 O O . ARG A 1 83 ? 6.910 15.528 3.895 1.00 87.62 83 ARG A O 1
ATOM 661 N N . GLU A 1 84 ? 5.621 17.309 3.384 1.00 93.12 84 GLU A N 1
ATOM 662 C CA . GLU A 1 84 ? 5.295 17.672 4.769 1.00 93.12 84 GLU A CA 1
ATOM 663 C C . GLU A 1 84 ? 4.634 16.494 5.492 1.00 93.12 84 GLU A C 1
ATOM 665 O O . GLU A 1 84 ? 5.085 16.085 6.561 1.00 93.12 84 GLU A O 1
ATOM 670 N N . LEU A 1 85 ? 3.603 15.905 4.882 1.00 95.56 85 LEU A N 1
ATOM 671 C CA . LEU A 1 85 ? 2.843 14.824 5.499 1.00 95.56 85 LEU A CA 1
ATOM 672 C C . LEU A 1 85 ? 3.670 13.543 5.659 1.00 95.56 85 LEU A C 1
ATOM 674 O O . LEU A 1 85 ? 3.525 12.860 6.664 1.00 95.56 85 LEU A O 1
ATOM 678 N N . SER A 1 86 ? 4.583 13.229 4.737 1.00 93.12 86 SER A N 1
ATOM 679 C CA . SER A 1 86 ? 5.436 12.034 4.855 1.00 93.12 86 SER A CA 1
ATOM 680 C C . SER A 1 86 ? 6.380 12.055 6.065 1.00 93.12 86 SER A C 1
ATOM 682 O O . SER A 1 86 ? 6.874 11.008 6.475 1.00 93.12 86 SER A O 1
ATOM 684 N N . LEU A 1 87 ? 6.618 13.237 6.643 1.00 92.12 87 LEU A N 1
ATOM 685 C CA . LEU A 1 87 ? 7.454 13.439 7.828 1.00 92.12 87 LEU A CA 1
ATOM 686 C C . LEU A 1 87 ? 6.629 13.665 9.103 1.00 92.12 87 LEU A C 1
ATOM 688 O O . LEU A 1 87 ? 7.176 13.615 10.206 1.00 92.12 87 LEU A O 1
ATOM 692 N N . ALA A 1 88 ? 5.331 13.939 8.968 1.00 94.75 88 ALA A N 1
ATOM 693 C CA . ALA A 1 88 ? 4.451 14.216 10.091 1.00 94.75 88 ALA A CA 1
ATOM 694 C C . ALA A 1 88 ? 3.966 12.904 10.743 1.00 94.75 88 ALA A C 1
ATOM 696 O O . ALA A 1 88 ? 3.519 12.005 10.026 1.00 94.75 88 ALA A O 1
ATOM 697 N N . PRO A 1 89 ? 3.966 12.790 12.087 1.00 94.44 89 PRO A N 1
ATOM 698 C CA . PRO A 1 89 ? 3.480 11.592 12.782 1.00 94.44 89 PRO A CA 1
ATOM 699 C C . PRO A 1 89 ? 2.031 11.210 12.441 1.00 94.44 89 PRO A C 1
ATOM 701 O O . PRO A 1 89 ? 1.690 10.032 12.421 1.00 94.44 89 PRO A O 1
ATOM 704 N N . ASP A 1 90 ? 1.187 12.202 12.155 1.00 96.00 90 ASP A N 1
ATOM 705 C CA . ASP A 1 90 ? -0.224 12.063 11.779 1.00 96.00 90 ASP A CA 1
ATOM 706 C C . ASP A 1 90 ? -0.463 12.275 10.272 1.00 96.00 90 ASP A C 1
ATOM 708 O O . ASP A 1 90 ? -1.602 12.408 9.817 1.00 96.00 90 ASP A O 1
ATOM 712 N N . GLY A 1 91 ? 0.602 12.335 9.469 1.00 96.75 91 GLY A N 1
ATOM 713 C CA . GLY A 1 91 ? 0.506 12.783 8.085 1.00 96.75 91 GLY A CA 1
ATOM 714 C C . GLY A 1 91 ? -0.314 11.864 7.185 1.00 96.75 91 GLY A C 1
ATOM 715 O O . GLY A 1 91 ? -1.027 12.350 6.307 1.00 96.75 91 GLY A O 1
ATOM 716 N N . VAL A 1 92 ? -0.282 10.550 7.433 1.00 97.00 92 VAL A N 1
ATOM 717 C CA . VAL A 1 92 ? -1.139 9.585 6.722 1.00 97.00 92 VAL A CA 1
ATOM 718 C C . VAL A 1 92 ? -2.607 9.822 7.065 1.00 97.00 92 VAL A C 1
ATOM 720 O O . VAL A 1 92 ? -3.433 9.901 6.159 1.00 97.00 92 VAL A O 1
ATOM 723 N N . ASP A 1 93 ? -2.938 10.001 8.346 1.00 96.00 93 ASP A N 1
ATOM 724 C CA . ASP A 1 93 ? -4.310 10.285 8.780 1.00 96.00 93 ASP A CA 1
ATOM 725 C C . ASP A 1 93 ? -4.829 11.592 8.166 1.00 96.00 93 ASP A C 1
ATOM 727 O O . ASP A 1 93 ? -5.958 11.634 7.669 1.00 96.00 93 ASP A O 1
ATOM 731 N N . ARG A 1 94 ? -3.989 12.636 8.124 1.00 96.88 94 ARG A N 1
ATOM 732 C CA . ARG A 1 94 ? -4.299 13.916 7.466 1.00 96.88 94 ARG A CA 1
ATOM 733 C C . ARG A 1 94 ? -4.522 13.751 5.959 1.00 96.88 94 ARG A C 1
ATOM 735 O O . ARG A 1 94 ? -5.507 14.275 5.440 1.00 96.88 94 ARG A O 1
ATOM 742 N N . ALA A 1 95 ? -3.660 13.008 5.263 1.00 97.25 95 ALA A N 1
ATOM 743 C CA . ALA A 1 95 ? -3.807 12.741 3.829 1.00 97.25 95 ALA A CA 1
ATOM 744 C C . ALA A 1 95 ? -5.093 11.959 3.522 1.00 97.25 95 ALA A C 1
ATOM 746 O O . ALA A 1 95 ? -5.866 12.344 2.645 1.00 97.25 95 ALA A O 1
ATOM 747 N N . VAL A 1 96 ? -5.358 10.891 4.277 1.00 97.12 96 VAL A N 1
ATOM 748 C CA . VAL A 1 96 ? -6.568 10.069 4.139 1.00 97.12 96 VAL A CA 1
ATOM 749 C C . VAL A 1 96 ? -7.818 10.902 4.415 1.00 97.12 96 VAL A C 1
ATOM 751 O O . VAL A 1 96 ? -8.771 10.837 3.641 1.00 97.12 96 VAL A O 1
ATOM 754 N N . ALA A 1 97 ? -7.816 11.729 5.464 1.00 95.81 97 ALA A N 1
ATOM 755 C CA . ALA A 1 97 ? -8.930 12.625 5.765 1.00 95.81 97 ALA A CA 1
ATOM 756 C C . ALA A 1 97 ? -9.183 13.635 4.633 1.00 95.81 97 ALA A C 1
ATOM 758 O O . ALA A 1 97 ? -10.337 13.831 4.251 1.00 95.81 97 ALA A O 1
ATOM 759 N N . ALA A 1 98 ? -8.128 14.223 4.057 1.00 95.25 98 ALA A N 1
ATOM 760 C CA . ALA A 1 98 ? -8.245 15.142 2.924 1.00 95.25 98 ALA A CA 1
ATOM 761 C C . ALA A 1 98 ? -8.844 14.462 1.680 1.00 95.25 98 ALA A C 1
ATOM 763 O O . ALA A 1 98 ? -9.702 15.038 1.010 1.00 95.25 98 ALA A O 1
ATOM 764 N N . VAL A 1 99 ? -8.443 13.218 1.394 1.00 95.38 99 VAL A N 1
ATOM 765 C CA . VAL A 1 99 ? -9.012 12.428 0.291 1.00 95.38 99 VAL A CA 1
ATOM 766 C C . VAL A 1 99 ? -10.479 12.090 0.555 1.00 95.38 99 VAL A C 1
ATOM 768 O O . VAL A 1 99 ? -11.317 12.341 -0.305 1.00 95.38 99 VAL A O 1
ATOM 771 N N . LEU A 1 100 ? -10.818 11.565 1.736 1.00 94.62 100 LEU A N 1
ATOM 772 C CA . LEU A 1 100 ? -12.194 11.187 2.083 1.00 94.62 100 LEU A CA 1
ATOM 773 C C . LEU A 1 100 ? -13.148 12.389 2.081 1.00 94.62 100 LEU A C 1
ATOM 775 O O . LEU A 1 100 ? -14.281 12.272 1.608 1.00 94.62 100 LEU A O 1
ATOM 779 N N . ALA A 1 101 ? -12.676 13.561 2.513 1.00 92.81 101 ALA A N 1
ATOM 780 C CA . ALA A 1 101 ? -13.455 14.794 2.473 1.00 92.81 101 ALA A CA 1
ATOM 781 C C . ALA A 1 101 ? -13.904 15.163 1.046 1.00 92.81 101 ALA A C 1
ATOM 783 O O . ALA A 1 101 ? -15.019 15.656 0.875 1.00 92.81 101 ALA A O 1
ATOM 784 N N . ARG A 1 102 ? -13.107 14.854 0.006 1.00 92.19 102 ARG A N 1
ATOM 785 C CA . ARG A 1 102 ? -13.504 15.063 -1.406 1.00 92.19 102 ARG A CA 1
ATOM 786 C C . ARG A 1 102 ? -14.694 14.205 -1.837 1.00 92.19 102 ARG A C 1
ATOM 788 O O . ARG A 1 102 ? -15.390 14.574 -2.777 1.00 92.19 102 ARG A O 1
ATOM 795 N N . TYR A 1 103 ? -14.946 13.098 -1.145 1.00 91.62 103 TYR A N 1
ATOM 796 C CA . TYR A 1 103 ? -16.099 12.225 -1.371 1.00 91.62 103 TYR A CA 1
ATOM 797 C C . TYR A 1 103 ? -17.253 12.502 -0.396 1.00 91.62 103 TYR A C 1
ATOM 799 O O . TYR A 1 103 ? -18.198 11.719 -0.328 1.00 91.62 103 TYR A O 1
ATOM 807 N N . GLY A 1 104 ? -17.180 13.583 0.393 1.00 91.62 104 GLY A N 1
ATOM 808 C CA . GLY A 1 104 ? -18.164 13.873 1.439 1.00 91.62 104 GLY A CA 1
ATOM 809 C C . GLY A 1 104 ? -18.150 12.855 2.584 1.00 91.62 104 GLY A C 1
ATOM 810 O O . GLY A 1 104 ? -19.133 12.730 3.312 1.00 91.62 104 GLY A O 1
ATOM 811 N N . MET A 1 105 ? -17.055 12.106 2.741 1.00 91.88 105 MET A N 1
ATOM 812 C CA . MET A 1 105 ? -16.901 11.095 3.781 1.00 91.88 105 MET A CA 1
ATOM 813 C C . MET A 1 105 ? -16.101 11.650 4.957 1.00 91.88 105 MET A C 1
ATOM 815 O O . MET A 1 105 ? -15.108 12.355 4.783 1.00 91.88 105 MET A O 1
ATOM 819 N N . SER A 1 106 ? -16.504 11.290 6.177 1.00 89.31 106 SER A N 1
ATOM 820 C CA . SER A 1 106 ? -15.708 11.579 7.371 1.00 89.31 106 SER A CA 1
ATOM 821 C C . SER A 1 106 ? -14.707 10.458 7.631 1.00 89.31 106 SER A C 1
ATOM 823 O O . SER A 1 106 ? -15.028 9.285 7.455 1.00 89.31 106 SER A O 1
ATOM 825 N N . ALA A 1 107 ? -13.532 10.803 8.151 1.00 80.25 107 ALA A N 1
ATOM 826 C CA . ALA A 1 107 ? -12.540 9.825 8.594 1.00 80.25 107 ALA A CA 1
ATOM 827 C C . ALA A 1 107 ? -12.889 9.135 9.938 1.00 80.25 107 ALA A C 1
ATOM 829 O O . ALA A 1 107 ? -12.071 8.373 10.455 1.00 80.25 107 ALA A O 1
ATOM 830 N N . SER A 1 108 ? -14.055 9.416 10.535 1.00 72.94 108 SER A N 1
ATOM 831 C CA . SER A 1 108 ? -14.415 8.959 11.887 1.00 72.94 108 SER A CA 1
ATOM 832 C C . SER A 1 108 ? -14.944 7.520 11.903 1.00 72.94 108 SER A C 1
ATOM 834 O O . SER A 1 108 ? -15.586 7.084 10.954 1.00 72.94 108 SER A O 1
ATOM 836 N N . SER A 1 109 ? -14.856 6.747 12.984 1.00 56.53 109 SER A N 1
ATOM 837 C CA . SER A 1 109 ? -13.754 6.484 13.933 1.00 56.53 109 SER A CA 1
ATOM 838 C C . SER A 1 109 ? -13.670 4.977 14.246 1.00 56.53 109 SER A C 1
ATOM 840 O O . SER A 1 109 ? -12.684 4.498 14.806 1.00 56.53 109 SER A O 1
ATOM 842 N N . LYS A 1 110 ? -14.676 4.189 13.839 1.00 79.06 110 LYS A N 1
ATOM 843 C CA . LYS A 1 110 ? -14.654 2.737 13.961 1.00 79.06 110 LYS A CA 1
ATOM 844 C C . LYS A 1 110 ? -14.071 2.150 12.686 1.00 79.06 110 LYS A C 1
ATOM 846 O O . LYS A 1 110 ? -14.772 1.978 11.691 1.00 79.06 110 LYS A O 1
ATOM 851 N N . ARG A 1 111 ? -12.772 1.864 12.729 1.00 86.62 111 ARG A N 1
ATOM 852 C CA . ARG A 1 111 ? -12.096 1.157 11.641 1.00 86.62 111 ARG A CA 1
ATOM 853 C C . ARG A 1 111 ? -12.764 -0.216 11.445 1.00 86.62 111 ARG A C 1
ATOM 855 O O . ARG A 1 111 ? -13.021 -0.892 12.449 1.00 86.62 111 ARG A O 1
ATOM 862 N N . PRO A 1 112 ? -13.085 -0.624 10.204 1.00 91.44 112 PRO A N 1
ATOM 863 C CA . PRO A 1 112 ? -13.607 -1.960 9.935 1.00 91.44 112 PRO A CA 1
ATOM 864 C C . PRO A 1 112 ? -12.640 -3.049 10.409 1.00 91.44 112 PRO A C 1
ATOM 866 O O . PRO A 1 112 ? -11.454 -2.796 10.634 1.00 91.44 112 PRO A O 1
ATOM 869 N N . VAL A 1 113 ? -13.121 -4.286 10.528 1.00 94.12 113 VAL A N 1
ATOM 870 C CA . VAL A 1 113 ? -12.221 -5.430 10.729 1.00 94.12 113 VAL A CA 1
ATOM 871 C C . VAL A 1 113 ? -11.261 -5.500 9.538 1.00 94.12 113 VAL A C 1
ATOM 873 O O . VAL A 1 113 ? -11.686 -5.377 8.390 1.00 94.12 113 VAL A O 1
ATOM 876 N N . THR A 1 114 ? -9.963 -5.639 9.816 1.00 95.25 114 THR A N 1
ATOM 877 C CA . THR A 1 114 ? -8.948 -5.807 8.768 1.00 95.25 114 THR A CA 1
ATOM 878 C C . THR A 1 114 ? -9.254 -7.076 7.977 1.00 95.25 114 THR A C 1
ATOM 880 O O . THR A 1 114 ? -9.492 -8.130 8.560 1.00 95.25 114 THR A O 1
ATOM 883 N N . THR A 1 115 ? -9.229 -6.982 6.653 1.00 96.50 115 THR A N 1
ATOM 884 C CA . THR A 1 115 ? -9.330 -8.137 5.758 1.00 96.50 115 THR A CA 1
ATOM 885 C C . THR A 1 115 ? -7.976 -8.423 5.109 1.00 96.50 115 THR A C 1
ATOM 887 O O . THR A 1 115 ? -7.006 -7.684 5.293 1.00 96.50 115 THR A O 1
ATOM 890 N N . ALA A 1 116 ? -7.904 -9.514 4.350 1.00 97.00 116 ALA A N 1
ATOM 891 C CA . ALA A 1 116 ? -6.687 -9.971 3.694 1.00 97.00 116 ALA A CA 1
ATOM 892 C C . ALA A 1 116 ? -6.045 -8.907 2.776 1.00 97.00 116 ALA A C 1
ATOM 894 O O . ALA A 1 116 ? -4.842 -8.676 2.862 1.00 97.00 116 ALA A O 1
ATOM 895 N N . GLU A 1 117 ? -6.840 -8.215 1.951 1.00 96.19 117 GLU A N 1
ATOM 896 C CA . GLU A 1 117 ? -6.335 -7.237 0.974 1.00 96.19 117 GLU A CA 1
ATOM 897 C C . GLU A 1 117 ? -5.706 -5.986 1.615 1.00 96.19 117 GLU A C 1
ATOM 899 O O . GLU A 1 117 ? -4.520 -5.739 1.375 1.00 96.19 117 GLU A O 1
ATOM 904 N N . PRO A 1 118 ? -6.400 -5.207 2.475 1.00 96.88 118 PRO A N 1
ATOM 905 C CA . PRO A 1 118 ? -5.772 -4.070 3.136 1.00 96.88 118 PRO A CA 1
ATOM 906 C C . PRO A 1 118 ? -4.584 -4.487 4.005 1.00 96.88 118 PRO A C 1
ATOM 908 O O . PRO A 1 118 ? -3.617 -3.735 4.097 1.00 96.88 118 PRO A O 1
ATOM 911 N N . LEU A 1 119 ? -4.606 -5.684 4.609 1.00 98.25 119 LEU A N 1
ATOM 912 C CA . LEU A 1 119 ? -3.449 -6.195 5.346 1.00 98.25 119 LEU A CA 1
ATOM 913 C C . LEU A 1 119 ? -2.237 -6.401 4.433 1.00 98.25 119 LEU A C 1
ATOM 915 O O . LEU A 1 119 ? -1.141 -5.984 4.803 1.00 98.25 119 LEU A O 1
ATOM 919 N N . THR A 1 120 ? -2.419 -6.978 3.241 1.00 98.50 120 THR A N 1
ATOM 920 C CA . THR A 1 120 ? -1.349 -7.095 2.239 1.00 98.50 120 THR A CA 1
ATOM 921 C C . THR A 1 120 ? -0.736 -5.726 1.931 1.00 98.50 120 THR A C 1
ATOM 923 O O . THR A 1 120 ? 0.484 -5.580 1.993 1.00 98.50 120 THR A O 1
ATOM 926 N N . TYR A 1 121 ? -1.554 -4.698 1.688 1.00 98.56 121 TYR A N 1
ATOM 927 C CA . TYR A 1 121 ? -1.055 -3.347 1.399 1.00 98.56 121 TYR A CA 1
ATOM 928 C C . TYR A 1 121 ? -0.331 -2.709 2.593 1.00 98.56 121 TYR A C 1
ATOM 930 O O . TYR A 1 121 ? 0.708 -2.075 2.416 1.00 98.56 121 TYR A O 1
ATOM 938 N N . ARG A 1 122 ? -0.828 -2.916 3.821 1.00 98.31 122 ARG A N 1
ATOM 939 C CA . ARG A 1 122 ? 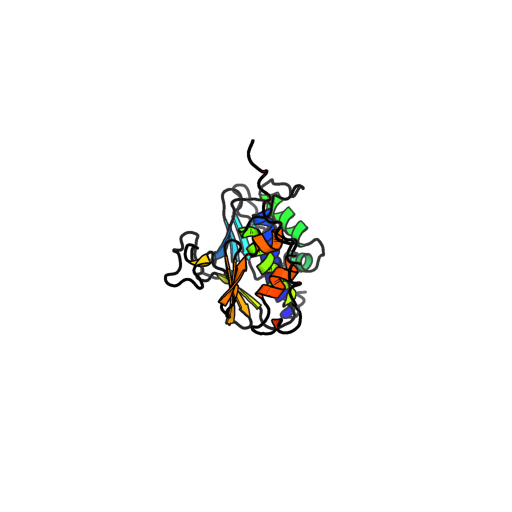-0.162 -2.447 5.051 1.00 98.31 122 ARG A CA 1
ATOM 940 C C . ARG A 1 122 ? 1.197 -3.120 5.248 1.00 98.31 122 ARG A C 1
ATOM 942 O O . ARG A 1 122 ? 2.156 -2.443 5.607 1.00 98.31 122 ARG A O 1
ATOM 949 N N . VAL A 1 123 ? 1.299 -4.421 4.972 1.00 98.62 123 VAL A N 1
ATOM 950 C CA . VAL A 1 123 ? 2.569 -5.165 5.021 1.00 98.62 123 VAL A CA 1
ATOM 951 C C . VAL A 1 123 ? 3.559 -4.636 3.979 1.00 98.62 123 VAL A C 1
ATOM 953 O O . VAL A 1 123 ? 4.730 -4.453 4.308 1.00 98.62 123 VAL A O 1
ATOM 956 N N . ILE A 1 124 ? 3.103 -4.324 2.759 1.00 98.56 124 ILE A N 1
ATOM 957 C CA . ILE A 1 124 ? 3.936 -3.680 1.727 1.00 98.56 124 ILE A CA 1
ATOM 958 C C . ILE A 1 124 ? 4.440 -2.316 2.218 1.00 98.56 124 ILE A C 1
ATOM 960 O O . ILE A 1 124 ? 5.646 -2.069 2.208 1.00 98.56 124 ILE A O 1
ATOM 964 N N . ALA A 1 125 ? 3.542 -1.452 2.707 1.00 97.75 125 ALA A N 1
ATOM 965 C CA . ALA A 1 125 ? 3.899 -0.130 3.223 1.00 97.75 125 ALA A CA 1
ATOM 966 C C . ALA A 1 125 ? 4.941 -0.215 4.354 1.00 97.75 125 ALA A C 1
ATOM 968 O O . ALA A 1 125 ? 5.935 0.519 4.343 1.00 97.75 125 ALA A O 1
ATOM 969 N N . ALA A 1 126 ? 4.751 -1.139 5.301 1.00 97.88 126 ALA A N 1
ATOM 970 C CA . ALA A 1 126 ? 5.677 -1.365 6.405 1.00 97.88 126 ALA A CA 1
ATOM 971 C C . ALA A 1 126 ? 7.040 -1.879 5.913 1.00 97.88 126 ALA A C 1
ATOM 973 O O . ALA A 1 126 ? 8.068 -1.338 6.316 1.00 97.88 126 ALA A O 1
ATOM 974 N N . ALA A 1 127 ? 7.069 -2.850 4.992 1.00 97.38 127 ALA A N 1
ATOM 975 C CA . ALA A 1 127 ? 8.319 -3.380 4.442 1.00 97.38 127 ALA A CA 1
ATOM 976 C C . ALA A 1 127 ? 9.136 -2.287 3.734 1.00 97.38 127 ALA A C 1
ATOM 978 O O . ALA A 1 127 ? 10.334 -2.151 3.980 1.00 97.38 127 ALA A O 1
ATOM 979 N N . LEU A 1 128 ? 8.484 -1.460 2.914 1.00 96.25 128 LEU A N 1
ATOM 980 C CA . LEU A 1 128 ? 9.129 -0.333 2.235 1.00 96.25 128 LEU A CA 1
ATOM 981 C C . LEU A 1 128 ? 9.643 0.719 3.232 1.00 96.25 128 LEU A C 1
ATOM 983 O O . LEU A 1 128 ? 10.741 1.247 3.062 1.00 96.25 128 LEU A O 1
ATOM 987 N N . SER A 1 129 ? 8.886 0.984 4.301 1.00 95.19 129 SER A N 1
ATOM 988 C CA . SER A 1 129 ? 9.279 1.932 5.355 1.00 95.19 129 SER A CA 1
ATOM 989 C C . SER A 1 129 ? 10.513 1.455 6.127 1.00 95.19 129 SER A C 1
ATOM 991 O O . SER A 1 129 ? 11.437 2.232 6.362 1.00 95.19 129 SER A O 1
ATOM 993 N N . MET A 1 130 ? 10.564 0.168 6.487 1.00 94.62 130 MET A N 1
ATOM 994 C CA . MET A 1 130 ? 11.679 -0.425 7.237 1.00 94.62 130 MET A CA 1
ATOM 995 C C . MET A 1 130 ? 13.018 -0.326 6.503 1.00 94.62 130 MET A C 1
ATOM 997 O O . MET A 1 130 ? 14.067 -0.179 7.134 1.00 94.62 130 MET A O 1
ATOM 1001 N N . HIS A 1 131 ? 12.990 -0.412 5.173 1.00 92.31 131 HIS A N 1
ATOM 1002 C CA . HIS A 1 131 ? 14.198 -0.419 4.351 1.00 92.31 131 HIS A CA 1
ATOM 1003 C C . HIS A 1 131 ? 14.481 0.912 3.660 1.00 92.31 131 HIS A C 1
ATOM 1005 O O . HIS A 1 131 ? 15.374 0.983 2.822 1.00 92.31 131 HIS A O 1
ATOM 1011 N N . PHE A 1 132 ? 13.795 1.989 4.042 1.00 87.19 132 PHE A N 1
ATOM 1012 C CA . PHE A 1 132 ? 13.948 3.306 3.420 1.00 87.19 132 PHE A CA 1
ATOM 1013 C C . PHE A 1 132 ? 15.417 3.775 3.293 1.00 87.19 132 PHE A C 1
ATOM 1015 O O . PHE A 1 132 ? 15.814 4.322 2.264 1.00 87.19 132 PHE A O 1
ATOM 1022 N N . PHE A 1 133 ? 16.251 3.516 4.307 1.00 85.44 133 PHE A N 1
ATOM 1023 C CA . PHE A 1 133 ? 17.669 3.907 4.319 1.00 85.44 133 PHE A CA 1
ATOM 1024 C C . PHE A 1 133 ? 18.629 2.872 3.700 1.00 85.44 133 PHE A C 1
ATOM 1026 O O . PHE A 1 133 ? 19.842 3.091 3.710 1.00 85.44 133 PHE A O 1
ATOM 1033 N N . ARG A 1 134 ? 18.143 1.719 3.220 1.00 85.38 134 ARG A N 1
ATOM 1034 C CA . ARG A 1 134 ? 18.988 0.579 2.821 1.00 85.38 134 ARG A CA 1
ATOM 1035 C C . ARG A 1 134 ? 18.527 -0.024 1.503 1.00 85.38 134 ARG A C 1
ATOM 1037 O O . ARG A 1 134 ? 17.405 -0.499 1.419 1.00 85.38 134 ARG A O 1
ATOM 1044 N N . ASN A 1 135 ? 19.442 -0.167 0.542 1.00 87.19 135 ASN A N 1
ATOM 1045 C CA . ASN A 1 135 ? 19.145 -0.685 -0.802 1.00 87.19 135 ASN A CA 1
ATOM 1046 C C . ASN A 1 135 ? 18.063 0.141 -1.526 1.00 87.19 135 ASN A C 1
ATOM 1048 O O . ASN A 1 135 ? 17.554 1.136 -1.008 1.00 87.19 135 ASN A O 1
ATOM 1052 N N . VAL A 1 136 ? 17.742 -0.245 -2.758 1.00 90.44 136 VAL A N 1
ATOM 1053 C CA . VAL A 1 136 ? 16.580 0.288 -3.475 1.00 90.44 136 VAL A CA 1
ATOM 1054 C C . VAL A 1 136 ? 15.445 -0.710 -3.305 1.00 90.44 136 VAL A C 1
ATOM 1056 O O . VAL A 1 136 ? 15.543 -1.831 -3.794 1.00 90.44 136 VAL A O 1
ATOM 1059 N N . TRP A 1 137 ? 14.398 -0.325 -2.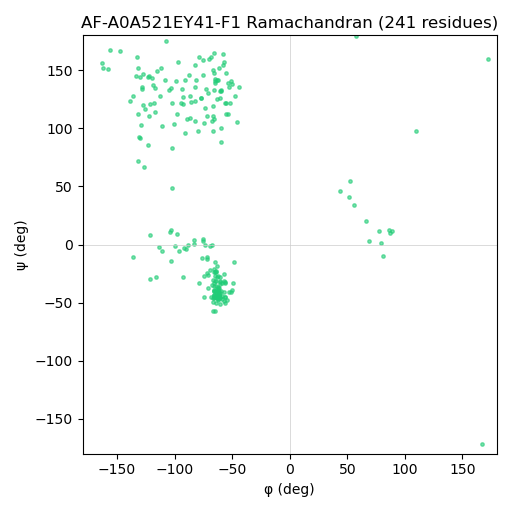581 1.00 94.88 137 TRP A N 1
ATOM 1060 C CA . TRP A 1 137 ? 13.205 -1.150 -2.404 1.00 94.88 137 TRP A CA 1
ATOM 1061 C C . TRP A 1 137 ? 12.033 -0.585 -3.182 1.00 94.88 137 TRP A C 1
ATOM 1063 O O . TRP A 1 137 ? 11.843 0.629 -3.233 1.00 94.88 137 TRP A O 1
ATOM 1073 N N . ASP A 1 138 ? 11.247 -1.484 -3.761 1.00 96.00 138 ASP A N 1
ATOM 1074 C CA . ASP A 1 138 ? 10.075 -1.139 -4.554 1.00 96.00 138 ASP A CA 1
ATOM 1075 C C . ASP A 1 138 ? 8.988 -2.203 -4.402 1.00 96.00 138 ASP A C 1
ATOM 1077 O O . ASP A 1 138 ? 9.235 -3.303 -3.900 1.00 96.00 138 ASP A O 1
ATOM 1081 N N . CYS A 1 139 ? 7.776 -1.881 -4.839 1.00 97.12 139 CYS A N 1
ATOM 1082 C CA . CYS A 1 139 ? 6.713 -2.855 -4.987 1.00 97.12 139 CYS A CA 1
ATOM 1083 C C . CYS A 1 139 ? 5.934 -2.596 -6.277 1.00 97.12 139 CYS A C 1
ATOM 1085 O O . CYS A 1 139 ? 5.427 -1.488 -6.483 1.00 97.12 139 CYS A O 1
ATOM 1087 N N . ARG A 1 140 ? 5.865 -3.622 -7.131 1.00 96.81 140 ARG A N 1
ATOM 1088 C CA . ARG A 1 140 ? 5.256 -3.574 -8.465 1.00 96.81 140 ARG A CA 1
ATOM 1089 C C . ARG A 1 140 ? 4.230 -4.676 -8.655 1.00 96.81 140 ARG A C 1
ATOM 1091 O O . ARG A 1 140 ? 4.397 -5.762 -8.112 1.00 96.81 140 ARG A O 1
ATOM 1098 N N . ALA A 1 141 ? 3.183 -4.425 -9.422 1.00 96.00 141 ALA A N 1
ATOM 1099 C CA . ALA A 1 141 ? 2.288 -5.472 -9.883 1.00 96.00 141 ALA A CA 1
ATOM 1100 C C . ALA A 1 141 ? 3.052 -6.423 -10.818 1.00 96.00 141 ALA A C 1
ATOM 1102 O O . ALA A 1 141 ? 3.889 -5.989 -11.610 1.00 96.00 141 ALA A O 1
ATOM 1103 N N . LEU A 1 142 ? 2.757 -7.723 -10.744 1.00 93.62 142 LEU A N 1
ATOM 1104 C CA . LEU A 1 142 ? 3.363 -8.735 -11.614 1.00 93.62 142 LEU A CA 1
ATOM 1105 C C . LEU A 1 142 ? 3.114 -8.410 -13.093 1.00 93.62 142 LEU A C 1
ATOM 1107 O O . LEU A 1 142 ? 4.012 -8.549 -13.920 1.00 93.62 142 LEU A O 1
ATOM 1111 N N . ILE A 1 143 ? 1.902 -7.948 -13.408 1.00 90.00 143 ILE A N 1
ATOM 1112 C CA . ILE A 1 143 ? 1.558 -7.359 -14.702 1.00 90.00 143 ILE A CA 1
ATOM 1113 C C . ILE A 1 143 ? 0.807 -6.048 -14.435 1.00 90.00 143 ILE A C 1
ATOM 1115 O O . ILE A 1 143 ? -0.319 -6.100 -13.933 1.00 90.00 143 ILE A O 1
ATOM 1119 N N . PRO A 1 144 ? 1.387 -4.881 -14.765 1.00 82.88 144 PRO A N 1
ATOM 1120 C CA . PRO A 1 144 ? 0.667 -3.613 -14.720 1.00 82.88 144 PRO A CA 1
ATOM 1121 C C . PRO A 1 144 ? -0.480 -3.647 -15.736 1.00 82.88 144 PRO A C 1
ATOM 1123 O O . PRO A 1 144 ? -0.254 -3.939 -16.910 1.00 82.88 144 PRO A O 1
ATOM 1126 N N . ALA A 1 145 ? -1.713 -3.383 -15.308 1.00 70.56 145 ALA A N 1
ATOM 1127 C CA . ALA A 1 145 ? -2.869 -3.359 -16.205 1.00 70.56 145 ALA A CA 1
ATOM 1128 C C . ALA A 1 145 ? -4.067 -2.643 -15.570 1.00 70.56 145 ALA A C 1
ATOM 1130 O O . ALA A 1 145 ? -4.222 -2.632 -14.346 1.00 70.56 145 ALA A O 1
ATOM 1131 N N . GLU A 1 146 ? -4.969 -2.135 -16.417 1.00 66.00 146 GLU A N 1
ATOM 1132 C CA . GLU A 1 146 ? -6.334 -1.811 -15.990 1.00 66.00 146 GLU A CA 1
ATOM 1133 C C . GLU A 1 146 ? -7.106 -3.093 -15.609 1.00 66.00 146 GLU A C 1
ATOM 1135 O O . GLU A 1 146 ? -6.657 -4.207 -15.871 1.00 66.00 146 GLU A O 1
ATOM 1140 N N . GLU A 1 147 ? -8.236 -2.931 -14.914 1.00 61.19 147 GLU A N 1
ATOM 1141 C CA . GLU A 1 147 ? -8.890 -3.878 -13.986 1.00 61.19 147 GLU A CA 1
ATOM 1142 C C . GLU A 1 147 ? -9.097 -5.342 -14.453 1.00 61.19 147 GLU A C 1
ATOM 1144 O O . GLU A 1 147 ? -9.337 -6.210 -13.607 1.00 61.19 147 GLU A O 1
ATOM 1149 N N . SER A 1 148 ? -8.966 -5.640 -15.748 1.00 67.75 148 SER A N 1
ATOM 1150 C CA . SER A 1 148 ? -9.266 -6.918 -16.406 1.00 67.75 148 SER A CA 1
ATOM 1151 C C . SER A 1 148 ? -8.032 -7.777 -16.740 1.00 67.75 148 SER A C 1
ATOM 1153 O O . SER A 1 148 ? -7.900 -8.247 -17.870 1.00 67.75 148 SER A O 1
ATOM 1155 N N . ALA A 1 149 ? -7.113 -7.989 -15.794 1.00 77.94 149 ALA A N 1
ATOM 1156 C CA . ALA A 1 149 ? -6.023 -8.946 -16.000 1.00 77.94 149 ALA A CA 1
ATOM 1157 C C . ALA A 1 149 ? -6.481 -10.384 -15.728 1.00 77.94 149 ALA A C 1
ATOM 1159 O O . ALA A 1 149 ? -7.217 -10.652 -14.776 1.00 77.94 149 ALA A O 1
ATOM 1160 N N . GLU A 1 150 ? -5.994 -11.317 -16.538 1.00 83.75 150 GLU A N 1
ATOM 1161 C CA . GLU A 1 150 ? -6.143 -12.745 -16.275 1.00 83.75 150 GLU A CA 1
ATOM 1162 C C . GLU A 1 150 ? -5.175 -13.199 -15.164 1.00 83.75 150 GLU A C 1
ATOM 1164 O O . GLU A 1 150 ? -4.174 -12.523 -14.878 1.00 83.75 150 GLU A O 1
ATOM 1169 N N . PRO A 1 151 ? -5.447 -14.335 -14.499 1.00 83.44 151 PRO A N 1
ATOM 1170 C CA . PRO A 1 151 ? -4.445 -15.005 -13.677 1.00 83.44 151 PRO A CA 1
ATOM 1171 C C . PRO A 1 151 ? -3.173 -15.310 -14.487 1.00 83.44 151 PRO A C 1
ATOM 1173 O O . PRO A 1 151 ? -3.257 -15.568 -15.691 1.00 83.44 151 PRO A O 1
ATOM 1176 N N . PRO A 1 152 ? -1.981 -15.292 -13.867 1.00 82.12 152 PRO A N 1
ATOM 1177 C CA . PRO A 1 152 ? -0.747 -15.588 -14.582 1.00 82.12 152 PRO A CA 1
ATOM 1178 C C . PRO A 1 152 ? -0.735 -17.046 -15.058 1.00 82.12 152 PRO A C 1
ATOM 1180 O O . PRO A 1 152 ? -1.081 -17.956 -14.307 1.00 82.12 152 PRO A O 1
ATOM 1183 N N . ALA A 1 153 ? -0.253 -17.281 -16.283 1.00 82.25 153 ALA A N 1
ATOM 1184 C CA . ALA A 1 153 ? -0.110 -18.633 -16.834 1.00 82.25 153 ALA A CA 1
ATOM 1185 C C . ALA A 1 153 ? 0.777 -19.541 -15.959 1.00 82.25 153 ALA A C 1
ATOM 1187 O O . ALA A 1 153 ? 0.561 -20.749 -15.889 1.00 82.25 153 ALA A O 1
ATOM 1188 N N . LEU A 1 154 ? 1.759 -18.947 -15.275 1.00 85.19 154 LEU A N 1
ATOM 1189 C CA . LEU A 1 154 ? 2.576 -19.602 -14.263 1.00 85.19 154 LEU A CA 1
ATOM 1190 C C . LEU A 1 154 ? 2.583 -18.747 -12.996 1.00 85.19 154 LEU A C 1
ATOM 1192 O O . LEU A 1 154 ? 3.261 -17.723 -12.924 1.00 85.19 154 LEU A O 1
ATOM 1196 N N . ALA A 1 155 ? 1.802 -19.159 -12.002 1.00 84.19 155 ALA A N 1
ATOM 1197 C CA . ALA A 1 155 ? 1.748 -18.463 -10.728 1.00 84.19 155 ALA A CA 1
ATOM 1198 C C . ALA A 1 155 ? 3.001 -18.738 -9.877 1.00 84.19 155 ALA A C 1
ATOM 1200 O O . ALA A 1 155 ? 3.500 -19.866 -9.887 1.00 84.19 155 ALA A O 1
ATOM 1201 N N . PRO A 1 156 ? 3.472 -17.761 -9.077 1.00 82.00 156 PRO A N 1
ATOM 1202 C CA . PRO A 1 156 ? 4.637 -17.950 -8.206 1.00 82.00 156 PRO A CA 1
ATOM 1203 C C . PRO A 1 156 ? 4.452 -19.056 -7.156 1.00 82.00 156 PRO A C 1
ATOM 1205 O O . PRO A 1 156 ? 5.417 -19.671 -6.715 1.00 82.00 156 PRO A O 1
ATOM 1208 N N . ALA A 1 157 ? 3.205 -19.310 -6.749 1.00 87.56 157 ALA A N 1
ATOM 1209 C CA . ALA A 1 157 ? 2.806 -20.450 -5.934 1.00 87.56 157 ALA A CA 1
ATOM 1210 C C . ALA A 1 157 ? 1.324 -20.761 -6.147 1.00 87.56 157 ALA A C 1
ATOM 1212 O O . ALA A 1 157 ? 0.567 -19.938 -6.666 1.00 87.56 157 ALA A O 1
ATOM 1213 N N . TRP A 1 158 ? 0.890 -21.930 -5.677 1.00 83.88 158 TRP A N 1
ATOM 1214 C CA . TRP A 1 158 ? -0.495 -22.371 -5.821 1.00 83.88 158 TRP A CA 1
ATOM 1215 C C . TRP A 1 158 ? -1.510 -21.499 -5.067 1.00 83.88 158 TRP A C 1
ATOM 1217 O O . TRP A 1 158 ? -2.636 -21.383 -5.538 1.00 83.88 158 TRP A O 1
ATOM 1227 N N . ASP A 1 159 ? -1.131 -20.825 -3.969 1.00 90.69 159 ASP A N 1
ATOM 1228 C CA . ASP A 1 159 ? -2.025 -19.856 -3.297 1.00 90.69 159 ASP A CA 1
ATOM 1229 C C . ASP A 1 159 ? -2.385 -18.676 -4.194 1.00 90.69 159 ASP A C 1
ATOM 1231 O O . ASP A 1 159 ? -3.424 -18.050 -4.015 1.00 90.69 159 ASP A O 1
ATOM 1235 N N . LEU A 1 160 ? -1.503 -18.360 -5.144 1.00 90.81 160 LEU A N 1
ATOM 1236 C CA . LEU A 1 160 ? -1.631 -17.219 -6.040 1.00 90.81 160 LEU A CA 1
ATOM 1237 C C . LEU A 1 160 ? -2.169 -17.628 -7.417 1.00 90.81 160 LEU A C 1
ATOM 1239 O O . LEU A 1 160 ? -2.368 -16.770 -8.268 1.00 90.81 160 LEU A O 1
ATOM 1243 N N . ALA A 1 161 ? -2.421 -18.921 -7.652 1.00 88.94 161 ALA A N 1
ATOM 1244 C CA . ALA A 1 161 ? -2.805 -19.433 -8.968 1.00 88.94 161 ALA A CA 1
ATOM 1245 C C . ALA A 1 161 ? -4.152 -18.903 -9.472 1.00 88.94 161 ALA A C 1
ATOM 1247 O O . ALA A 1 161 ? -4.334 -18.737 -10.673 1.00 88.94 161 ALA A O 1
ATOM 1248 N N . GLY A 1 162 ? -5.086 -18.613 -8.563 1.00 91.19 162 GLY A N 1
ATOM 1249 C CA . GLY A 1 162 ? -6.378 -18.012 -8.904 1.00 91.19 162 GLY A CA 1
ATOM 1250 C C . GLY A 1 162 ? -6.383 -16.483 -8.892 1.00 91.19 162 GLY A C 1
ATOM 1251 O O . GLY A 1 162 ? -7.413 -15.882 -9.196 1.00 91.19 162 GLY A O 1
ATOM 1252 N N . VAL A 1 163 ? -5.274 -15.846 -8.509 1.00 93.06 163 VAL A N 1
ATOM 1253 C CA . VAL A 1 163 ? -5.212 -14.393 -8.344 1.00 93.06 163 VAL A CA 1
ATOM 1254 C C . VAL A 1 163 ? -4.868 -13.747 -9.692 1.00 93.06 163 VAL A C 1
ATOM 1256 O O . VAL A 1 163 ? -3.864 -14.121 -10.298 1.00 93.06 163 VAL A O 1
ATOM 1259 N N . PRO A 1 164 ? -5.651 -12.761 -10.170 1.00 94.00 164 PRO A N 1
ATOM 1260 C CA . PRO A 1 164 ? -5.294 -11.958 -11.339 1.00 94.00 164 PRO A CA 1
ATOM 1261 C C . PRO A 1 164 ? -3.874 -11.393 -11.247 1.00 94.00 164 PRO A C 1
ATOM 1263 O O . PRO A 1 164 ? -3.476 -10.887 -10.197 1.00 94.00 164 PRO A O 1
ATOM 1266 N N . ALA A 1 165 ? -3.112 -11.421 -12.342 1.00 92.19 165 ALA A N 1
ATOM 1267 C CA . ALA A 1 165 ? -1.708 -11.008 -12.317 1.00 92.19 165 ALA A CA 1
ATOM 1268 C C . ALA A 1 165 ? -1.512 -9.537 -11.890 1.00 92.19 165 ALA A C 1
ATOM 1270 O O . ALA A 1 165 ? -0.545 -9.217 -11.204 1.00 92.19 165 ALA A O 1
ATOM 1271 N N . ASN A 1 166 ? -2.466 -8.651 -12.199 1.00 92.25 166 ASN A N 1
ATOM 1272 C CA . ASN A 1 166 ? -2.450 -7.251 -11.748 1.00 92.25 166 ASN A CA 1
ATOM 12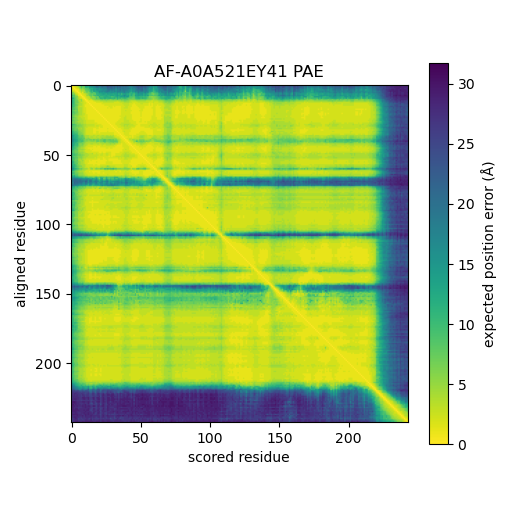73 C C . ASN A 1 166 ? -2.780 -7.057 -10.256 1.00 92.25 166 ASN A C 1
ATOM 1275 O O . ASN A 1 166 ? -2.796 -5.927 -9.773 1.00 92.25 166 ASN A O 1
ATOM 1279 N N . ARG A 1 167 ? -3.055 -8.143 -9.525 1.00 94.69 167 ARG A N 1
ATOM 1280 C CA . ARG A 1 167 ? -3.300 -8.158 -8.073 1.00 94.69 167 ARG A CA 1
ATOM 1281 C C . ARG A 1 167 ? -2.211 -8.895 -7.299 1.00 94.69 167 ARG A C 1
ATOM 1283 O O . ARG A 1 167 ? -2.269 -8.938 -6.072 1.00 94.69 167 ARG A O 1
ATOM 1290 N N . ILE A 1 168 ? -1.224 -9.453 -7.999 1.00 96.62 168 ILE A N 1
ATOM 1291 C CA . ILE A 1 168 ? -0.030 -10.037 -7.393 1.00 96.62 168 ILE A CA 1
ATOM 1292 C C . ILE A 1 168 ? 1.046 -8.961 -7.337 1.00 96.62 168 ILE A C 1
ATOM 1294 O O . ILE A 1 168 ? 1.457 -8.431 -8.365 1.00 96.62 168 ILE A O 1
ATOM 1298 N N . TRP A 1 169 ? 1.522 -8.664 -6.134 1.00 98.06 169 TRP A N 1
ATOM 1299 C CA . TRP A 1 169 ? 2.516 -7.631 -5.874 1.00 98.06 169 TRP A CA 1
ATOM 1300 C C . TRP A 1 169 ? 3.891 -8.244 -5.645 1.00 98.06 169 TRP A C 1
ATOM 1302 O O . TRP A 1 169 ? 4.081 -9.045 -4.736 1.00 98.06 169 TRP A O 1
ATOM 1312 N N . MET A 1 170 ? 4.861 -7.852 -6.456 1.00 98.00 170 MET A N 1
ATOM 1313 C CA . MET A 1 170 ? 6.271 -8.179 -6.311 1.00 98.00 170 MET A CA 1
ATOM 1314 C C . MET A 1 170 ? 6.920 -7.150 -5.394 1.00 98.00 170 MET A C 1
ATOM 1316 O O . MET A 1 170 ? 7.095 -5.994 -5.780 1.00 98.00 170 MET A O 1
ATOM 1320 N N . LEU A 1 171 ? 7.286 -7.552 -4.181 1.00 98.06 171 LEU A N 1
ATOM 1321 C CA . LEU A 1 171 ? 8.196 -6.774 -3.348 1.00 98.06 171 LEU A CA 1
ATOM 1322 C C . LEU A 1 171 ? 9.616 -6.988 -3.877 1.00 98.06 171 LEU A C 1
ATOM 1324 O O . LEU A 1 171 ? 10.056 -8.132 -4.013 1.00 98.06 171 LEU A O 1
ATOM 1328 N N . GLN A 1 172 ? 10.322 -5.903 -4.179 1.00 97.25 172 GLN A N 1
ATOM 1329 C CA . GLN A 1 172 ? 11.613 -5.942 -4.857 1.00 97.25 172 GLN A CA 1
ATOM 1330 C C . GLN A 1 172 ? 12.712 -5.277 -4.034 1.00 97.25 172 GLN A C 1
ATOM 1332 O O . GLN A 1 172 ? 12.486 -4.260 -3.375 1.00 97.25 172 GLN A O 1
ATOM 1337 N N . ARG A 1 173 ? 13.923 -5.827 -4.133 1.00 95.62 173 ARG A N 1
ATOM 1338 C CA . ARG A 1 173 ? 15.163 -5.262 -3.598 1.00 95.62 173 ARG A CA 1
ATOM 1339 C C . ARG A 1 173 ? 16.190 -5.212 -4.721 1.00 95.62 173 ARG A C 1
ATOM 1341 O O . ARG A 1 173 ? 16.543 -6.246 -5.266 1.00 95.62 173 ARG A O 1
ATOM 1348 N N . ASN A 1 174 ? 16.683 -4.023 -5.052 1.00 94.25 174 ASN A N 1
ATOM 1349 C CA . ASN A 1 174 ? 17.595 -3.786 -6.176 1.00 94.25 174 ASN A CA 1
ATOM 1350 C C . ASN A 1 174 ? 17.068 -4.389 -7.495 1.00 94.25 174 ASN A C 1
ATOM 1352 O O . ASN A 1 174 ? 17.831 -4.962 -8.262 1.00 94.25 174 ASN A O 1
ATOM 1356 N N . HIS A 1 175 ? 15.757 -4.258 -7.735 1.00 93.69 175 HIS A N 1
ATOM 1357 C CA . HIS A 1 175 ? 15.026 -4.820 -8.883 1.00 93.69 175 HIS A CA 1
ATOM 1358 C C . HIS A 1 175 ? 14.876 -6.352 -8.909 1.00 93.69 175 HIS A C 1
ATOM 1360 O O . HIS A 1 175 ? 14.262 -6.881 -9.832 1.00 93.69 175 HIS A O 1
ATOM 1366 N N . GLU A 1 176 ? 15.348 -7.064 -7.886 1.00 95.88 176 GLU A N 1
ATOM 1367 C CA . GLU A 1 176 ? 15.117 -8.502 -7.721 1.00 95.88 176 GLU A CA 1
ATOM 1368 C C . GLU A 1 176 ? 13.891 -8.741 -6.837 1.00 95.88 176 GLU A C 1
ATOM 1370 O O . GLU A 1 176 ? 13.743 -8.117 -5.783 1.00 95.88 176 GLU A O 1
ATOM 1375 N N . THR A 1 177 ? 12.997 -9.639 -7.252 1.00 96.31 177 THR A N 1
ATOM 1376 C CA . THR A 1 177 ? 11.793 -9.970 -6.480 1.00 96.31 177 THR A CA 1
ATOM 1377 C C . THR A 1 177 ? 12.151 -10.817 -5.264 1.00 96.31 177 THR A C 1
ATOM 1379 O O . THR A 1 177 ? 12.594 -11.951 -5.406 1.00 96.31 177 THR A O 1
ATOM 1382 N N . VAL A 1 178 ? 11.892 -10.293 -4.064 1.00 97.12 178 VAL A N 1
ATOM 1383 C CA . VAL A 1 178 ? 12.129 -11.011 -2.799 1.00 97.12 178 VAL A CA 1
ATOM 1384 C C . VAL A 1 178 ? 10.894 -11.770 -2.314 1.00 97.12 178 VAL A C 1
ATOM 1386 O O . VAL A 1 178 ? 11.012 -12.773 -1.606 1.00 97.12 178 VAL A O 1
ATOM 1389 N N . ALA A 1 179 ? 9.702 -11.287 -2.674 1.00 98.00 179 ALA A N 1
ATOM 1390 C CA . ALA A 1 179 ? 8.436 -11.917 -2.333 1.00 98.00 179 ALA A CA 1
ATOM 1391 C C . ALA A 1 179 ? 7.314 -11.503 -3.292 1.00 98.00 179 ALA A C 1
ATOM 1393 O O . ALA A 1 179 ? 7.288 -10.377 -3.787 1.00 98.00 179 ALA A O 1
ATOM 1394 N N . HIS A 1 180 ? 6.351 -12.399 -3.478 1.00 98.25 180 HIS A N 1
ATOM 1395 C CA . HIS A 1 180 ? 5.066 -12.132 -4.116 1.00 98.25 180 HIS A CA 1
ATOM 1396 C C . HIS A 1 180 ? 3.980 -12.065 -3.044 1.00 98.25 180 HIS A C 1
ATOM 1398 O O . HIS A 1 180 ? 3.926 -12.940 -2.181 1.00 98.25 180 HIS A O 1
ATOM 1404 N N . LEU A 1 181 ? 3.113 -11.056 -3.086 1.00 98.44 181 LEU A N 1
ATOM 1405 C CA . LEU A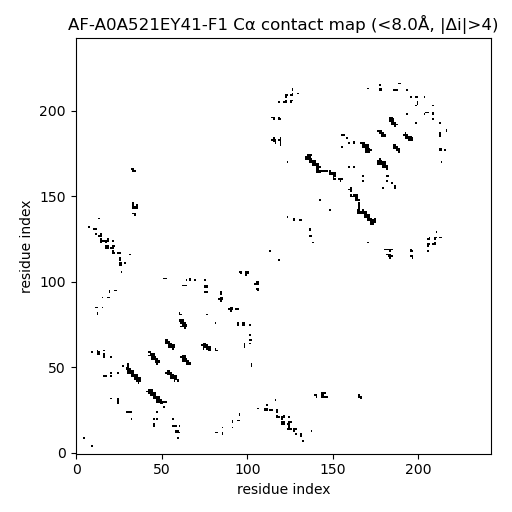 1 181 ? 2.040 -10.863 -2.119 1.00 98.44 181 LEU A CA 1
ATOM 1406 C C . LEU A 1 181 ? 0.698 -10.672 -2.824 1.00 98.44 181 LEU A C 1
ATOM 1408 O O . LEU A 1 181 ? 0.596 -9.868 -3.746 1.00 98.44 181 LEU A O 1
ATOM 1412 N N . ALA A 1 182 ? -0.340 -11.359 -2.359 1.00 97.44 182 ALA A N 1
ATOM 1413 C CA . ALA A 1 182 ? -1.722 -11.089 -2.751 1.00 97.44 182 ALA A CA 1
ATOM 1414 C C . ALA A 1 182 ? -2.695 -11.713 -1.752 1.00 97.44 182 ALA A C 1
ATOM 1416 O O . ALA A 1 182 ? -2.361 -12.724 -1.138 1.00 97.44 182 ALA A O 1
ATOM 1417 N N . ASP A 1 183 ? -3.886 -11.128 -1.606 1.00 94.69 183 ASP A N 1
ATOM 1418 C CA . ASP A 1 183 ? -5.020 -11.704 -0.868 1.00 94.69 183 ASP A CA 1
ATOM 1419 C C . ASP A 1 183 ? -4.635 -12.346 0.484 1.00 94.69 183 ASP A C 1
ATOM 1421 O O . ASP A 1 183 ? -5.058 -13.449 0.831 1.00 94.69 183 ASP A O 1
ATOM 1425 N N . GLY A 1 184 ? -3.821 -11.642 1.282 1.00 96.69 184 GLY A N 1
ATOM 1426 C CA . GLY A 1 184 ? -3.414 -12.091 2.617 1.00 96.69 184 GLY A CA 1
ATOM 1427 C C . GLY A 1 184 ? -2.330 -13.168 2.641 1.00 96.69 184 GLY A C 1
ATOM 1428 O O . GLY A 1 184 ? -2.069 -13.724 3.706 1.00 96.69 184 GLY A O 1
ATOM 1429 N N . TRP A 1 185 ? -1.672 -13.441 1.518 1.00 98.12 185 TRP A N 1
ATOM 1430 C CA . TRP A 1 185 ? -0.519 -14.332 1.420 1.00 98.12 185 TRP A CA 1
ATOM 1431 C C . TRP A 1 185 ? 0.743 -13.580 1.007 1.00 98.12 185 TRP A C 1
ATOM 1433 O O . TRP A 1 185 ? 0.685 -12.604 0.259 1.00 98.12 185 TRP A O 1
ATOM 1443 N N . ALA A 1 186 ? 1.888 -14.073 1.476 1.00 98.06 186 ALA A N 1
ATOM 1444 C CA . ALA A 1 186 ? 3.201 -13.755 0.933 1.00 98.06 186 ALA A CA 1
ATOM 1445 C C . ALA A 1 186 ? 3.972 -15.044 0.627 1.00 98.06 186 ALA A C 1
ATOM 1447 O O . ALA A 1 186 ? 3.998 -15.970 1.439 1.00 98.06 186 ALA A O 1
ATOM 1448 N N . VAL A 1 187 ? 4.615 -15.080 -0.534 1.00 97.06 187 VAL A N 1
ATOM 1449 C CA . VAL A 1 187 ? 5.448 -16.182 -1.020 1.00 97.06 187 VAL A CA 1
ATOM 1450 C C . VAL A 1 187 ? 6.833 -15.618 -1.281 1.00 97.06 187 VAL A C 1
ATOM 1452 O O . VAL A 1 187 ? 7.009 -14.800 -2.184 1.00 97.06 187 VAL A O 1
ATOM 1455 N N . ARG A 1 188 ? 7.805 -16.016 -0.467 1.00 96.31 188 ARG A N 1
ATOM 1456 C CA . ARG A 1 188 ? 9.195 -15.564 -0.583 1.00 96.31 188 ARG A CA 1
ATOM 1457 C C . ARG A 1 188 ? 9.913 -16.323 -1.698 1.00 96.31 188 ARG A C 1
ATOM 1459 O O . ARG A 1 188 ? 9.481 -17.397 -2.109 1.00 96.31 188 ARG A O 1
ATOM 1466 N N . GLU A 1 189 ? 11.022 -15.764 -2.166 1.00 93.50 189 GLU A N 1
ATOM 1467 C CA . GLU A 1 189 ? 11.877 -16.379 -3.192 1.00 93.50 189 GLU A CA 1
ATOM 1468 C C . GLU A 1 189 ? 12.369 -17.788 -2.802 1.00 93.50 189 GLU A C 1
ATOM 1470 O O . GLU A 1 189 ? 12.462 -18.671 -3.648 1.00 93.50 189 GLU A O 1
ATOM 1475 N N . ASP A 1 190 ? 12.603 -18.033 -1.507 1.00 91.81 190 ASP A N 1
ATOM 1476 C CA . ASP A 1 190 ? 12.996 -19.344 -0.968 1.00 91.81 190 ASP A CA 1
ATOM 1477 C C . ASP A 1 190 ? 11.842 -20.366 -0.897 1.00 91.81 190 ASP A C 1
ATOM 1479 O O . ASP A 1 190 ? 12.015 -21.472 -0.381 1.00 91.81 190 ASP A O 1
ATOM 1483 N N . GLY A 1 191 ? 10.660 -20.008 -1.407 1.00 92.06 191 GLY A N 1
ATOM 1484 C CA . GLY A 1 191 ? 9.456 -20.832 -1.385 1.00 92.06 191 GLY A CA 1
ATOM 1485 C C . GLY A 1 191 ? 8.719 -20.816 -0.046 1.00 92.06 191 GLY A C 1
ATOM 1486 O O . GLY A 1 191 ? 7.689 -21.485 0.083 1.00 92.06 191 GLY A O 1
ATOM 1487 N N . GLU A 1 192 ? 9.191 -20.065 0.957 1.00 93.88 192 GLU A N 1
ATOM 1488 C CA . GLU A 1 192 ? 8.462 -19.924 2.211 1.00 93.88 192 GLU A CA 1
ATOM 1489 C C . GLU A 1 192 ? 7.141 -19.180 1.987 1.00 93.88 192 GLU A C 1
ATOM 1491 O O . GLU A 1 192 ? 7.083 -18.112 1.372 1.00 93.88 192 GLU A O 1
ATOM 1496 N N . ARG A 1 193 ? 6.069 -19.735 2.553 1.00 95.50 193 ARG A N 1
ATOM 1497 C CA . ARG A 1 193 ? 4.709 -19.217 2.436 1.00 95.50 193 ARG A CA 1
ATOM 1498 C C . ARG A 1 193 ? 4.218 -18.717 3.784 1.00 95.50 193 ARG A C 1
ATOM 1500 O O . ARG A 1 193 ? 4.255 -19.442 4.779 1.00 95.50 193 ARG A O 1
ATOM 1507 N N . LEU A 1 194 ? 3.731 -17.483 3.810 1.00 96.75 194 LEU A N 1
ATOM 1508 C CA . LEU A 1 194 ? 3.203 -16.831 4.999 1.00 96.75 194 LEU A CA 1
ATOM 1509 C C . LEU A 1 194 ? 1.749 -16.432 4.762 1.00 96.75 194 LEU A C 1
ATOM 1511 O O . LEU A 1 194 ? 1.455 -15.626 3.883 1.00 96.75 194 LEU A O 1
ATOM 1515 N N . ASN A 1 195 ? 0.849 -16.952 5.594 1.00 97.56 195 ASN A N 1
ATOM 1516 C CA . ASN A 1 195 ? -0.511 -16.438 5.694 1.00 97.56 195 ASN A CA 1
ATOM 1517 C C . ASN A 1 195 ? -0.504 -15.213 6.622 1.00 97.56 195 ASN A C 1
ATOM 1519 O O . ASN A 1 195 ? -0.334 -15.350 7.839 1.00 97.56 195 ASN A O 1
ATOM 1523 N N . LEU A 1 196 ? -0.644 -14.027 6.034 1.00 98.25 196 LEU A N 1
ATOM 1524 C CA . LEU A 1 196 ? -0.561 -12.733 6.710 1.00 98.25 196 LEU A CA 1
ATOM 1525 C C . LEU A 1 196 ? -1.724 -12.559 7.688 1.00 98.25 196 LEU A C 1
ATOM 1527 O O . LEU A 1 196 ? -1.494 -12.192 8.837 1.00 98.25 196 LEU A O 1
ATOM 1531 N N . LEU A 1 197 ? -2.951 -12.879 7.259 1.00 97.12 197 LEU A N 1
ATOM 1532 C CA . LEU A 1 197 ? -4.147 -12.710 8.087 1.00 97.12 197 LEU A CA 1
ATOM 1533 C C . LEU A 1 197 ? -4.108 -13.632 9.307 1.00 97.12 197 LEU A C 1
ATOM 1535 O O . LEU A 1 197 ? -4.276 -13.174 10.429 1.00 97.12 197 LEU A O 1
ATOM 1539 N N . ALA A 1 198 ? -3.746 -14.902 9.118 1.00 97.69 198 ALA A N 1
ATOM 1540 C CA . ALA A 1 198 ? -3.607 -15.840 10.226 1.00 97.69 198 ALA A CA 1
ATOM 1541 C C . ALA A 1 198 ? -2.476 -15.449 11.195 1.00 97.69 198 ALA A C 1
ATOM 1543 O O . ALA A 1 198 ? -2.555 -15.760 12.382 1.00 97.69 198 ALA A O 1
ATOM 1544 N N . ALA A 1 199 ? -1.396 -14.818 10.718 1.00 97.75 199 ALA A N 1
ATOM 1545 C CA . ALA A 1 199 ? -0.359 -14.275 11.597 1.00 97.75 199 ALA A CA 1
ATOM 1546 C C . ALA A 1 199 ? -0.879 -13.075 12.399 1.00 97.75 199 ALA A C 1
ATOM 1548 O O . ALA A 1 199 ? -0.688 -13.033 13.614 1.00 97.75 199 ALA A O 1
ATOM 1549 N N . TYR A 1 200 ? -1.582 -12.161 11.735 1.00 97.31 200 TYR A N 1
ATOM 1550 C CA . TYR A 1 200 ? -2.185 -10.986 12.354 1.00 97.31 200 TYR A CA 1
ATOM 1551 C C . TYR A 1 200 ? -3.233 -11.358 13.415 1.00 97.31 200 TYR A C 1
ATOM 1553 O O . TYR A 1 200 ? -3.184 -10.846 14.530 1.00 97.31 200 TYR A O 1
ATOM 1561 N N . ASP A 1 201 ? -4.100 -12.333 13.130 1.00 97.12 201 ASP A N 1
ATOM 1562 C CA . ASP A 1 201 ? -5.113 -12.838 14.070 1.00 97.12 201 ASP A CA 1
ATOM 1563 C C . ASP A 1 201 ? -4.499 -13.497 15.316 1.00 97.12 201 ASP A C 1
ATOM 1565 O O . ASP A 1 201 ? -5.122 -13.550 16.376 1.00 97.12 201 ASP A O 1
ATOM 1569 N N . ARG A 1 202 ? -3.251 -13.978 15.220 1.00 97.75 202 ARG A N 1
ATOM 1570 C CA . ARG A 1 202 ? -2.470 -14.475 16.367 1.00 97.75 202 ARG A CA 1
ATOM 1571 C C . ARG A 1 202 ? -1.765 -13.363 17.153 1.00 97.75 202 ARG A C 1
ATOM 1573 O O . ARG A 1 202 ? -1.024 -13.671 18.082 1.00 97.75 202 ARG A O 1
ATOM 1580 N N . GLY A 1 203 ? -1.977 -12.100 16.790 1.00 97.38 203 GLY A N 1
ATOM 1581 C CA . GLY A 1 203 ? -1.393 -10.937 17.454 1.00 97.38 203 GLY A CA 1
ATOM 1582 C C . GLY A 1 203 ? -0.009 -10.533 16.944 1.00 97.38 203 GLY A C 1
ATOM 1583 O O . GLY A 1 203 ? 0.621 -9.688 17.571 1.00 97.38 203 GLY A O 1
ATOM 1584 N N . VAL A 1 204 ? 0.474 -11.104 15.831 1.00 97.88 204 VAL A N 1
ATOM 1585 C CA . VAL A 1 204 ? 1.724 -10.645 15.199 1.00 97.88 204 VAL A CA 1
ATOM 1586 C C . VAL A 1 204 ? 1.482 -9.276 14.562 1.00 97.88 204 VAL A C 1
ATOM 1588 O O . VAL A 1 204 ? 0.513 -9.086 13.821 1.00 97.88 204 VAL A O 1
ATOM 1591 N N . THR A 1 205 ? 2.361 -8.318 14.838 1.00 98.00 205 THR A N 1
ATOM 1592 C CA . THR A 1 205 ? 2.249 -6.953 14.310 1.00 98.00 205 THR A CA 1
ATOM 1593 C C . THR A 1 205 ? 2.512 -6.899 12.802 1.00 98.00 205 THR A C 1
ATOM 1595 O O . THR A 1 205 ? 3.130 -7.794 12.219 1.0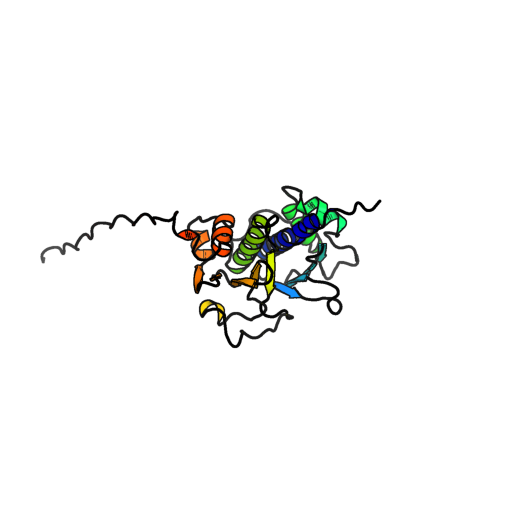0 98.00 205 THR A O 1
ATOM 1598 N N . VAL A 1 206 ? 2.051 -5.833 12.137 1.00 98.12 206 VAL A N 1
ATOM 1599 C CA . VAL A 1 206 ? 2.292 -5.640 10.694 1.00 98.12 206 VAL A CA 1
ATOM 1600 C C . VAL A 1 206 ? 3.789 -5.507 10.415 1.00 98.12 206 VAL A C 1
ATOM 1602 O O . VAL A 1 206 ? 4.276 -6.042 9.422 1.00 98.12 206 VAL A O 1
ATOM 1605 N N . GLU A 1 207 ? 4.519 -4.849 11.309 1.00 98.06 207 GLU A N 1
ATOM 1606 C CA . GLU A 1 207 ? 5.959 -4.624 11.239 1.00 98.06 207 GLU A CA 1
ATOM 1607 C C . GLU A 1 207 ? 6.734 -5.944 11.346 1.00 98.06 207 GLU A C 1
ATOM 1609 O O . GLU A 1 207 ? 7.636 -6.197 10.549 1.00 98.06 207 GLU A O 1
ATOM 1614 N N . GLU A 1 208 ? 6.349 -6.836 12.263 1.00 97.12 208 GLU A N 1
ATOM 1615 C CA . GLU A 1 208 ? 6.947 -8.174 12.374 1.00 97.12 208 GLU A CA 1
ATOM 1616 C C . GLU A 1 208 ? 6.643 -9.043 11.146 1.00 97.12 208 GLU A C 1
ATOM 1618 O O . GLU A 1 208 ? 7.519 -9.764 10.657 1.00 97.12 208 GLU A O 1
ATOM 1623 N N . ILE A 1 209 ? 5.421 -8.967 10.606 1.00 98.25 209 ILE A N 1
ATOM 1624 C CA . ILE A 1 209 ? 5.067 -9.656 9.358 1.00 98.25 209 ILE A CA 1
ATOM 1625 C C . ILE A 1 209 ? 5.917 -9.110 8.199 1.00 98.25 209 ILE A C 1
ATOM 1627 O O . ILE A 1 209 ? 6.524 -9.890 7.463 1.00 98.25 209 ILE A O 1
ATOM 1631 N N . ALA A 1 210 ? 6.023 -7.788 8.062 1.00 98.00 210 ALA A N 1
ATOM 1632 C CA . ALA A 1 210 ? 6.822 -7.129 7.031 1.00 98.00 210 ALA A CA 1
ATOM 1633 C C . ALA A 1 210 ? 8.317 -7.465 7.136 1.00 98.00 210 ALA A C 1
ATOM 1635 O O . ALA A 1 210 ? 8.962 -7.747 6.120 1.00 98.00 210 ALA A O 1
ATOM 1636 N N . ALA A 1 211 ? 8.860 -7.528 8.355 1.00 96.62 211 ALA A N 1
ATOM 1637 C CA . ALA A 1 211 ? 10.218 -7.998 8.608 1.00 96.62 211 ALA A CA 1
ATOM 1638 C C . ALA A 1 211 ? 10.408 -9.420 8.064 1.00 96.62 211 ALA A C 1
ATOM 1640 O O . ALA A 1 211 ? 11.341 -9.692 7.309 1.00 96.62 211 ALA A O 1
ATOM 1641 N N . ARG A 1 212 ? 9.480 -10.330 8.381 1.00 96.12 212 ARG A N 1
ATOM 1642 C CA . ARG A 1 212 ? 9.539 -11.727 7.930 1.00 96.12 212 ARG A CA 1
ATOM 1643 C C . ARG A 1 212 ? 9.436 -11.893 6.421 1.00 96.12 212 ARG A C 1
ATOM 1645 O O . ARG A 1 212 ? 10.083 -12.801 5.900 1.00 96.12 212 ARG A O 1
ATOM 1652 N N . VAL A 1 213 ? 8.646 -11.056 5.753 1.00 97.06 213 VAL A N 1
ATOM 1653 C CA . VAL A 1 213 ? 8.496 -11.057 4.290 1.00 97.06 213 VAL A CA 1
ATOM 1654 C C . VAL A 1 213 ? 9.754 -10.523 3.598 1.00 97.06 213 VAL A C 1
ATOM 1656 O O . VAL A 1 213 ? 10.146 -11.053 2.564 1.00 97.06 213 VAL A O 1
ATOM 1659 N N . SER A 1 214 ? 10.409 -9.511 4.172 1.00 96.06 214 SER A N 1
ATOM 1660 C CA . SER A 1 214 ? 11.523 -8.787 3.538 1.00 96.06 214 SER A CA 1
ATOM 1661 C C . SER A 1 214 ? 12.929 -9.270 3.931 1.00 96.06 214 SER A C 1
ATOM 1663 O O . SER A 1 214 ? 13.925 -8.799 3.379 1.00 96.06 214 SER A O 1
ATOM 1665 N N . MET A 1 215 ? 13.053 -10.205 4.876 1.00 91.81 215 MET A N 1
ATOM 1666 C CA . MET A 1 215 ? 14.355 -10.755 5.269 1.00 91.81 215 MET A CA 1
ATOM 1667 C C . MET A 1 215 ? 15.013 -11.577 4.143 1.00 91.81 215 MET A C 1
ATOM 1669 O O . MET A 1 215 ? 14.307 -12.219 3.362 1.00 91.81 215 MET A O 1
ATOM 1673 N N . PRO A 1 216 ? 16.358 -11.631 4.073 1.00 86.69 216 PRO A N 1
ATOM 1674 C CA . PRO A 1 216 ? 17.065 -12.558 3.193 1.00 86.69 216 PRO A CA 1
ATOM 1675 C C . PRO A 1 216 ? 16.762 -14.028 3.540 1.00 86.69 216 PRO A C 1
ATOM 1677 O O . PRO A 1 216 ? 16.496 -14.349 4.707 1.00 86.69 216 PRO A O 1
ATOM 1680 N N . PRO A 1 217 ? 16.833 -14.949 2.564 1.00 79.81 217 PRO A N 1
ATOM 1681 C CA . PRO A 1 217 ? 16.849 -16.384 2.839 1.00 79.81 217 PRO A CA 1
ATOM 1682 C C . PRO A 1 217 ? 17.960 -16.740 3.842 1.00 79.81 217 PRO A C 1
ATOM 1684 O O . PRO A 1 217 ? 19.059 -16.193 3.787 1.00 79.81 217 PRO A O 1
ATOM 1687 N N . GLY A 1 218 ? 17.677 -17.636 4.791 1.00 71.25 218 GLY A N 1
ATOM 1688 C CA . GLY A 1 218 ? 18.678 -18.140 5.745 1.00 71.25 218 GLY A CA 1
ATOM 1689 C C . GLY A 1 218 ? 18.986 -17.252 6.961 1.00 71.25 218 GLY A C 1
ATOM 1690 O O . GLY A 1 218 ? 19.572 -17.743 7.922 1.00 71.25 218 GLY A O 1
ATOM 1691 N N . SER A 1 219 ? 18.520 -15.998 7.021 1.00 70.44 219 SER A N 1
ATOM 1692 C CA . SER A 1 219 ? 18.719 -15.126 8.201 1.00 70.44 219 SER A CA 1
ATOM 1693 C C . SER A 1 219 ? 17.929 -15.552 9.452 1.00 70.44 219 SER A C 1
ATOM 1695 O O . SER A 1 219 ? 18.038 -14.915 10.493 1.00 70.44 219 SER A O 1
ATOM 1697 N N . ARG A 1 220 ? 17.135 -16.628 9.377 1.00 59.97 220 ARG A N 1
ATOM 1698 C CA . ARG A 1 220 ? 16.293 -17.128 10.478 1.00 59.97 220 ARG A CA 1
ATOM 1699 C C . ARG A 1 220 ? 16.949 -18.180 11.371 1.00 59.97 220 ARG A C 1
ATOM 1701 O O . ARG A 1 220 ? 16.316 -18.610 12.329 1.00 59.97 220 ARG A O 1
ATOM 1708 N N . ALA A 1 221 ? 18.176 -18.606 11.074 1.00 45.91 221 ALA A N 1
ATOM 1709 C CA . ALA A 1 221 ? 18.796 -19.751 11.742 1.00 45.91 221 ALA A CA 1
ATOM 1710 C C . ALA A 1 221 ? 19.121 -19.550 13.242 1.00 45.91 221 ALA A C 1
ATOM 1712 O O . ALA A 1 221 ? 19.590 -20.495 13.867 1.00 45.91 221 ALA A O 1
ATOM 1713 N N . SER A 1 222 ? 18.846 -18.382 13.839 1.00 46.34 222 SER A N 1
ATOM 1714 C CA . SER A 1 222 ? 19.274 -18.081 15.216 1.00 46.34 222 SER A CA 1
ATOM 1715 C C . SER A 1 222 ? 18.151 -17.859 16.240 1.00 46.34 222 SER A C 1
ATOM 1717 O O . SER A 1 222 ? 18.368 -18.166 17.405 1.00 46.34 222 SER A O 1
ATOM 1719 N N . ASP A 1 223 ? 16.958 -17.386 15.853 1.00 44.59 223 ASP A N 1
ATOM 1720 C CA . ASP A 1 223 ? 16.050 -16.738 16.830 1.00 44.59 223 ASP A CA 1
ATOM 1721 C C . ASP A 1 223 ? 14.665 -17.373 17.007 1.00 44.59 223 ASP A C 1
ATOM 1723 O O . ASP A 1 223 ? 13.821 -16.835 17.721 1.00 44.59 223 ASP A O 1
ATOM 1727 N N . VAL A 1 224 ? 14.399 -18.541 16.417 1.00 43.91 224 VAL A N 1
ATOM 1728 C CA . VAL A 1 224 ? 13.125 -19.235 16.661 1.00 43.91 224 VAL A CA 1
ATOM 1729 C C . VAL A 1 224 ? 13.361 -20.702 16.997 1.00 43.91 224 VAL A C 1
ATOM 1731 O O . VAL A 1 224 ? 12.996 -21.612 16.255 1.00 43.91 224 VAL A O 1
ATOM 1734 N N . ALA A 1 225 ? 13.896 -20.932 18.198 1.00 36.78 225 ALA A N 1
ATOM 1735 C CA . ALA A 1 225 ? 13.391 -22.031 19.008 1.00 36.78 225 ALA A CA 1
ATOM 1736 C C . ALA A 1 225 ? 11.898 -21.749 19.234 1.00 36.78 225 ALA A C 1
ATOM 1738 O O . ALA A 1 225 ? 11.507 -21.047 20.166 1.00 36.78 225 ALA A O 1
ATOM 1739 N N . VAL A 1 226 ? 11.058 -22.225 18.310 1.00 41.09 226 VAL A N 1
ATOM 1740 C CA . VAL A 1 226 ? 9.619 -22.309 18.536 1.00 41.09 226 VAL A CA 1
ATOM 1741 C C . VAL A 1 226 ? 9.487 -23.117 19.813 1.00 41.09 226 VAL A C 1
ATOM 1743 O O . VAL A 1 226 ? 9.857 -24.289 19.839 1.00 41.09 226 VAL A O 1
ATOM 1746 N N . VAL A 1 227 ? 9.019 -22.463 20.874 1.00 41.38 227 VAL A N 1
ATOM 1747 C CA . VAL A 1 227 ? 8.554 -23.109 22.094 1.00 41.38 227 VAL A CA 1
ATOM 1748 C C . VAL A 1 227 ? 7.654 -24.251 21.647 1.00 41.38 227 VAL A C 1
ATOM 1750 O O . VAL A 1 227 ? 6.549 -24.025 21.145 1.00 41.38 227 VAL A O 1
ATOM 1753 N N . ALA A 1 228 ? 8.166 -25.477 21.753 1.00 39.69 228 ALA A N 1
ATOM 1754 C CA . ALA A 1 228 ? 7.356 -26.664 21.609 1.00 39.69 228 ALA A CA 1
ATOM 1755 C C . ALA A 1 228 ? 6.181 -26.475 22.568 1.00 39.69 228 ALA A C 1
ATOM 1757 O O . ALA A 1 228 ? 6.377 -26.232 23.762 1.00 39.69 228 ALA A O 1
ATOM 1758 N N . ARG A 1 229 ? 4.956 -26.501 22.031 1.00 39.41 229 ARG A N 1
ATOM 1759 C CA . ARG A 1 229 ? 3.758 -26.607 22.864 1.00 39.41 229 ARG A CA 1
ATOM 1760 C C . ARG A 1 229 ? 4.021 -27.742 23.859 1.00 39.41 229 ARG A C 1
ATOM 1762 O O . ARG A 1 229 ? 4.375 -28.823 23.389 1.00 39.41 229 ARG A O 1
ATOM 1769 N N . PRO A 1 230 ? 3.861 -27.543 25.178 1.00 43.22 230 PRO A N 1
ATOM 1770 C CA . PRO A 1 230 ? 3.836 -28.682 26.077 1.00 43.22 230 PRO A CA 1
ATOM 1771 C C . PRO A 1 230 ? 2.720 -29.600 25.578 1.00 43.22 230 PRO A C 1
ATOM 1773 O O . PRO A 1 230 ? 1.580 -29.157 25.405 1.00 43.22 230 PRO A O 1
ATOM 1776 N N . GLU A 1 231 ? 3.074 -30.843 25.255 1.00 40.53 231 GLU A N 1
ATOM 1777 C CA . GLU A 1 231 ? 2.098 -31.881 24.964 1.00 40.53 231 GLU A CA 1
ATOM 1778 C C . GLU A 1 231 ? 1.142 -31.932 26.153 1.00 40.53 231 GLU A C 1
ATOM 1780 O O . GLU A 1 231 ? 1.529 -32.253 27.278 1.00 40.53 231 GLU A O 1
ATOM 1785 N N . LEU A 1 232 ? -0.111 -31.537 25.926 1.00 48.53 232 LEU A N 1
ATOM 1786 C CA . LEU A 1 232 ? -1.159 -31.818 26.889 1.00 48.53 232 LEU A CA 1
ATOM 1787 C C . LEU A 1 232 ? -1.221 -33.343 27.010 1.00 48.53 232 LEU A C 1
ATOM 1789 O O . LEU A 1 232 ? -1.338 -34.008 25.976 1.00 48.53 232 LEU A O 1
ATOM 1793 N N . PRO A 1 233 ? -1.128 -33.908 28.227 1.00 51.06 233 PRO A N 1
ATOM 1794 C CA . PRO A 1 233 ? -1.198 -35.347 28.401 1.00 51.06 233 PRO A CA 1
ATOM 1795 C C . PRO A 1 233 ? -2.499 -35.844 27.778 1.00 51.06 233 PRO A C 1
ATOM 1797 O O . PRO A 1 233 ? -3.588 -35.386 28.139 1.00 51.06 233 PRO A O 1
ATOM 1800 N N . GLN A 1 234 ? -2.375 -36.760 26.818 1.00 48.41 234 GLN A N 1
ATOM 1801 C CA . GLN A 1 234 ? -3.507 -37.483 26.264 1.00 48.41 234 GLN A CA 1
ATOM 1802 C C . GLN A 1 234 ? -4.172 -38.240 27.415 1.00 48.41 234 GLN A C 1
ATOM 1804 O O . GLN A 1 234 ? -3.690 -39.280 27.858 1.00 48.41 234 GLN A O 1
ATOM 1809 N N . ARG A 1 235 ? -5.267 -37.694 27.948 1.00 52.56 235 ARG A N 1
ATOM 1810 C CA . ARG A 1 235 ? -6.169 -38.472 28.789 1.00 52.56 235 ARG A CA 1
ATOM 1811 C C . ARG A 1 235 ? -6.898 -39.439 27.871 1.00 52.56 235 ARG A C 1
ATOM 1813 O O . ARG A 1 235 ? -7.714 -39.018 27.054 1.00 52.56 235 ARG A O 1
ATOM 1820 N N . SER A 1 236 ? -6.578 -40.720 28.004 1.00 56.19 236 SER A N 1
ATOM 1821 C CA . SER A 1 236 ? -7.392 -41.797 27.456 1.00 56.19 236 SER A CA 1
ATOM 1822 C C . SER A 1 236 ? -8.840 -41.617 27.929 1.00 56.19 236 SER A C 1
ATOM 1824 O O . SER A 1 236 ? -9.050 -41.317 29.108 1.00 56.19 236 SER A O 1
ATOM 1826 N N . PRO A 1 237 ? -9.842 -41.769 27.052 1.00 54.31 237 PRO A N 1
ATOM 1827 C CA . PRO A 1 237 ? -11.230 -41.780 27.480 1.00 54.31 237 PRO A CA 1
ATOM 1828 C C . PRO A 1 237 ? -11.466 -43.021 28.350 1.00 54.31 237 PRO A C 1
ATOM 1830 O O . PRO A 1 237 ? -11.480 -44.143 27.846 1.00 54.31 237 PRO A O 1
ATOM 1833 N N . GLU A 1 238 ? -11.631 -42.825 29.658 1.00 66.00 238 GLU A N 1
ATOM 1834 C CA . GLU A 1 238 ? -12.210 -43.838 30.538 1.00 66.00 238 GLU A CA 1
ATOM 1835 C C . GLU A 1 238 ? -13.683 -43.988 30.151 1.00 66.00 238 GLU A C 1
ATOM 1837 O O . GLU A 1 238 ? -14.502 -43.098 30.383 1.00 66.00 238 GLU A O 1
ATOM 1842 N N . TRP A 1 239 ? -14.007 -45.094 29.487 1.00 64.62 239 TRP A N 1
ATOM 1843 C CA . TRP A 1 239 ? -15.392 -45.506 29.313 1.00 64.62 239 TRP A CA 1
ATOM 1844 C C . TRP A 1 239 ? -15.912 -46.020 30.661 1.00 64.62 239 TRP A C 1
ATOM 1846 O O . TRP A 1 239 ? -15.202 -46.784 31.323 1.00 64.62 239 TRP A O 1
ATOM 1856 N N . PRO A 1 240 ? -17.116 -45.616 31.097 1.00 66.81 240 PRO A N 1
ATOM 1857 C CA . PRO A 1 240 ? -17.720 -46.193 32.287 1.00 66.81 240 PRO A CA 1
ATOM 1858 C C . PRO A 1 240 ? -17.984 -47.691 32.055 1.00 66.81 240 PRO A C 1
ATOM 1860 O O . PRO A 1 240 ? -18.365 -48.066 30.943 1.00 66.81 240 PRO A O 1
ATOM 1863 N N . PRO A 1 241 ? -17.785 -48.549 33.071 1.00 65.38 241 PRO A N 1
ATOM 1864 C CA . PRO A 1 241 ? -18.177 -49.945 32.973 1.00 65.38 241 PRO A CA 1
ATOM 1865 C C . PRO A 1 241 ? -19.702 -50.037 32.848 1.00 65.38 241 PRO A C 1
ATOM 1867 O O . PRO A 1 241 ? -20.431 -49.266 33.474 1.00 65.38 241 PRO A O 1
ATOM 1870 N N . ASP A 1 242 ? -20.133 -50.971 32.007 1.00 69.00 242 ASP A N 1
ATOM 1871 C CA . ASP A 1 242 ? -21.514 -51.233 31.607 1.00 69.00 242 ASP A CA 1
ATOM 1872 C C . ASP A 1 242 ? -22.520 -51.220 32.778 1.00 69.00 242 ASP A C 1
ATOM 1874 O O . ASP A 1 242 ? -22.288 -51.831 33.8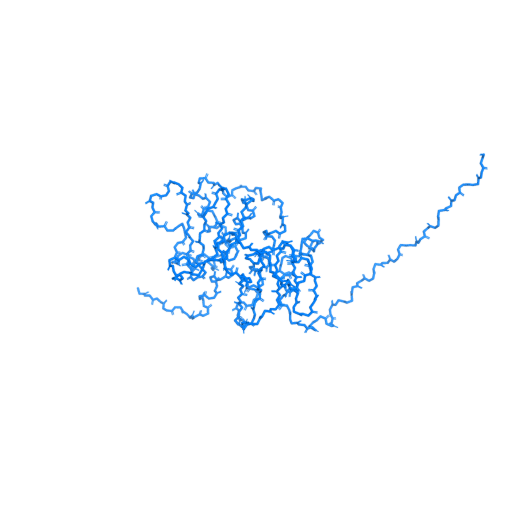28 1.00 69.00 242 ASP A O 1
ATOM 1878 N N . LEU A 1 243 ? -23.659 -50.554 32.550 1.00 56.31 243 LEU A N 1
ATOM 1879 C CA . LEU A 1 243 ? -24.918 -50.695 33.294 1.00 56.31 243 LEU A CA 1
ATOM 1880 C C . LEU A 1 243 ? -25.987 -51.280 32.370 1.00 56.31 243 LEU A C 1
ATOM 1882 O O . LEU A 1 243 ? -26.092 -50.785 31.224 1.00 56.31 243 LEU A O 1
#

InterPro domains:
  IPR054445 T3SS, peptide-binding chaperone domain [PF22553] (17-214)

Radius of gyration: 21.12 Å; Cα contacts (8 Å, |Δi|>4): 400; chains: 1; bounding box: 44×80×55 Å

Nearest PDB structures (foldseek):
  5b2g-assembly2_C  TM=2.639E-01  e=3.076E-02  Tequatrovirus T4
  5b2g-assembly4_G  TM=2.596E-01  e=2.454E-02  Tequatrovirus T4
  5b2g-assembly3_E  TM=2.819E-01  e=6.774E-02  Tequatrovirus T4
  6akg-assembly2_C  TM=2.653E-01  e=3.286E-01  Mus musculus
  8oyv-assembly1_A  TM=2.368E-01  e=4.356E-01  synthetic construct

Mean predicted aligned error: 8.08 Å

Organism: NCBI:txid1564161

Solvent-accessible surface area (backbone atoms only — not comparable to full-atom values): 13947 Å² total; per-residue (Å²): 132,87,77,83,68,62,75,69,65,61,56,47,35,44,25,44,44,34,40,39,52,16,51,50,30,44,71,44,73,79,39,46,71,29,38,44,46,56,81,92,54,78,36,56,24,47,30,36,43,47,96,84,49,42,32,41,28,35,38,91,44,30,34,38,69,68,46,99,78,63,84,65,90,72,43,64,34,40,46,76,50,43,59,57,29,64,74,39,98,58,19,56,62,52,49,46,35,39,48,36,46,70,70,76,39,75,79,76,83,79,73,58,84,87,50,34,54,34,47,42,34,41,25,51,16,39,34,43,53,76,36,62,93,49,81,53,66,52,75,43,40,72,38,70,47,70,99,82,48,62,46,44,97,75,44,99,42,80,92,44,42,83,41,31,23,33,57,31,31,30,36,26,51,74,86,41,67,43,25,42,34,39,79,18,36,36,39,30,70,85,67,52,74,43,57,48,48,68,42,41,76,71,68,49,50,57,59,59,51,13,49,66,55,69,53,68,85,77,76,64,84,79,83,66,82,68,77,72,74,78,80,73,80,83,75,74,82,80,74,78,81,88,131

Foldseek 3Di:
DDPPDPPLLLLLLQLLQLLLLLLLCQQDPAKAWFFAQPPNNPFTWTFIDGDQWTWTRGSSAFIATDDPPPPDPDGLGGRVNSSVLSPDPCSSVSSNQSNLVVSVHGPDDDGDDDFQRSLLSLLLSLLSVVCSPDADKDKAQQDHDPDDAAADPDDPDPVRRRPGSRQWMFTDGNNHGQWIDHRQWIQGPVRDIDRNVVCVVVVNDSNNVSCVSNDDPPPPPPPDPPPDDPPDPPDDDDDDPDD

Secondary structure (DSSP, 8-state):
------HHHHTTHHHHHHHHHHHHHHHSTT-EEEEE-HHHHT--EEEEESSS-EEEEETTTEEEE--TT----S-SB-HHHHHHHHHSTTHHHHHHHHHHHHTT----S-PPPP-HHHHHHHHHHHHHHHTTTSS-EEEEESS--SS-PPPPSS-SSGGGTTS-GGG-EEEEETTEEEEEEETTEEEETTS-EEEHHHHHHTT--HHHHHHHHHSPTTTTTTT----PPP--------PPP--